Protein AF-B7P8W3-F1 (afdb_monomer_lite)

Foldseek 3Di:
DDPQAQLLQLDLVSFVQQACPVPPVLLVLQADPVNPAGLDPDPQDDSQKRADPVCVVCVPNRHGHEEEEAGCVPPVVPVRCLCVVSVGRYMYHHRHPCRVVVLVVCVVVVGRHHYDDDPPADNNPPPPDHHRDDDDLVVVCVPCVVPDPVPSPDDDDDDDPCCCVPPVQVVQLVVQDDDDSVLVVVLRVLCVVCVVPPDDNVVSVVVSCVVVVVSVCRSHVDDDDPDDDDDDADPPPCDDSVDHDDGDDDD

Radius of gyration: 21.46 Å; chains: 1; bounding box: 49×45×66 Å

Organism: Ixodes scapularis (NCBI:txid6945)

pLDDT: mean 75.06, std 17.32, range [30.62, 96.81]

Structure (mmCIF, N/CA/C/O backbone):
data_AF-B7P8W3-F1
#
_entry.id   AF-B7P8W3-F1
#
loop_
_atom_site.group_PDB
_atom_site.id
_atom_site.type_symbol
_atom_site.label_atom_id
_atom_site.label_alt_id
_atom_site.label_comp_id
_atom_site.label_asym_id
_atom_site.label_entity_id
_atom_site.label_seq_id
_atom_site.pdbx_PDB_ins_code
_atom_site.Cartn_x
_atom_site.Cartn_y
_atom_site.Cartn_z
_atom_site.occupancy
_atom_site.B_iso_or_equiv
_atom_site.auth_seq_id
_atom_site.auth_comp_id
_atom_site.auth_asym_id
_atom_site.auth_atom_id
_atom_site.pdbx_PDB_model_num
ATOM 1 N N . MET A 1 1 ? -12.528 4.031 -21.417 1.00 49.16 1 MET A N 1
ATOM 2 C CA . MET A 1 1 ? -11.571 2.974 -21.021 1.00 49.16 1 MET A CA 1
ATOM 3 C C . MET A 1 1 ? -11.844 2.673 -19.560 1.00 49.16 1 MET A C 1
ATOM 5 O O . MET A 1 1 ? -11.870 3.615 -18.786 1.00 49.16 1 MET A O 1
ATOM 9 N N . VAL A 1 2 ? -12.141 1.423 -19.214 1.00 57.66 2 VAL A N 1
ATOM 10 C CA . VAL A 1 2 ? -12.484 1.001 -17.843 1.00 57.66 2 VAL A CA 1
ATOM 11 C C . VAL A 1 2 ? -11.162 0.668 -17.146 1.00 57.66 2 VAL A C 1
ATOM 13 O O . VAL A 1 2 ? -10.490 -0.258 -17.584 1.00 57.66 2 VAL A O 1
ATOM 16 N N . LEU A 1 3 ? -10.704 1.468 -16.182 1.00 67.44 3 LEU A N 1
ATOM 17 C CA . LEU A 1 3 ? -9.418 1.266 -15.475 1.00 67.44 3 LEU A CA 1
ATOM 18 C C . LEU A 1 3 ? -9.602 0.734 -14.047 1.00 67.44 3 LEU A C 1
ATOM 20 O O . LEU A 1 3 ? -8.651 0.262 -13.436 1.00 67.44 3 LEU A O 1
ATOM 24 N N . ASP A 1 4 ? -10.832 0.757 -13.557 1.00 64.25 4 ASP A N 1
ATOM 25 C CA . ASP A 1 4 ? -11.316 0.343 -12.241 1.00 64.25 4 ASP A CA 1
ATOM 26 C C . ASP A 1 4 ? -11.575 -1.170 -12.135 1.00 64.25 4 ASP A C 1
ATOM 28 O O . ASP A 1 4 ? -12.201 -1.632 -11.188 1.00 64.25 4 ASP A O 1
ATOM 32 N N . HIS A 1 5 ? -11.079 -1.980 -13.077 1.00 77.75 5 HIS A N 1
ATOM 33 C CA . HIS A 1 5 ? -11.232 -3.435 -13.041 1.00 77.75 5 HIS A CA 1
ATOM 34 C C . HIS A 1 5 ? -9.943 -4.146 -13.449 1.00 77.75 5 HIS A C 1
ATOM 36 O O . HIS A 1 5 ? -9.324 -3.835 -14.470 1.00 77.75 5 HIS A O 1
ATOM 42 N N . TRP A 1 6 ? -9.589 -5.197 -12.703 1.00 81.12 6 TRP A N 1
ATOM 43 C CA . TRP A 1 6 ? -8.369 -5.982 -12.910 1.00 81.12 6 TRP A CA 1
ATOM 44 C C . TRP A 1 6 ? -8.160 -6.480 -14.358 1.00 81.12 6 TRP A C 1
ATOM 46 O O . TRP A 1 6 ? -7.025 -6.597 -14.825 1.00 81.12 6 TRP A O 1
ATOM 56 N N . ARG A 1 7 ? -9.242 -6.759 -15.108 1.00 85.94 7 ARG A N 1
ATOM 57 C CA . ARG A 1 7 ? -9.189 -7.296 -16.482 1.00 85.94 7 ARG A CA 1
ATOM 58 C C . ARG A 1 7 ? -8.464 -6.358 -17.440 1.00 85.94 7 ARG A C 1
ATOM 60 O O . ARG A 1 7 ? -7.841 -6.828 -18.393 1.00 85.94 7 ARG A O 1
ATOM 67 N N . SER A 1 8 ? -8.490 -5.059 -17.171 1.00 83.00 8 SER A N 1
ATOM 68 C CA . SER A 1 8 ? -7.815 -4.050 -17.983 1.00 83.00 8 SER A CA 1
ATOM 69 C C . SER A 1 8 ? -6.300 -4.233 -17.986 1.00 83.00 8 SER A C 1
ATOM 71 O O . SER A 1 8 ? -5.660 -4.006 -19.011 1.00 83.00 8 SER A O 1
ATOM 73 N N . PHE A 1 9 ? -5.731 -4.805 -16.921 1.00 88.00 9 PHE A N 1
ATOM 74 C CA . PHE A 1 9 ? -4.305 -5.134 -16.828 1.00 88.00 9 PHE A CA 1
ATOM 75 C C . PHE A 1 9 ? -3.892 -6.383 -17.611 1.00 88.00 9 PHE A C 1
ATOM 77 O O . PHE A 1 9 ? -2.728 -6.777 -17.583 1.00 88.00 9 PHE A O 1
ATOM 84 N N . ARG A 1 10 ? -4.805 -6.999 -18.371 1.00 90.19 10 ARG A N 1
ATOM 85 C CA . ARG A 1 10 ? -4.450 -7.971 -19.419 1.00 90.19 10 ARG A CA 1
ATOM 86 C C . ARG A 1 10 ? -4.142 -7.301 -20.761 1.00 90.19 10 ARG A C 1
ATOM 88 O O . ARG A 1 10 ? -3.520 -7.929 -21.624 1.00 90.19 10 ARG A O 1
ATOM 95 N N . SER A 1 11 ? -4.563 -6.048 -20.948 1.00 89.12 11 SER A N 1
ATOM 96 C CA . SER A 1 11 ? -4.424 -5.317 -22.207 1.00 89.12 11 SER A CA 1
ATOM 97 C C . SER A 1 11 ? -3.100 -4.544 -22.272 1.00 89.12 11 SER A C 1
ATOM 99 O O . SER A 1 11 ? -2.869 -3.687 -21.418 1.00 89.12 11 SER A O 1
ATOM 101 N N . PRO A 1 12 ? -2.258 -4.758 -23.304 1.00 88.31 12 PRO A N 1
ATOM 102 C CA . PRO A 1 12 ? -1.006 -4.015 -23.473 1.00 88.31 12 PRO A CA 1
ATOM 103 C C . PRO A 1 12 ? -1.227 -2.501 -23.632 1.00 88.31 12 PRO A C 1
ATOM 105 O O . PRO A 1 12 ? -0.388 -1.707 -23.217 1.00 88.31 12 PRO A O 1
ATOM 108 N N . ASN A 1 13 ? -2.373 -2.096 -24.193 1.00 87.25 13 ASN A N 1
ATOM 109 C CA . ASN A 1 13 ? -2.717 -0.686 -24.401 1.00 87.25 13 ASN A CA 1
ATOM 110 C C . ASN A 1 13 ? -2.992 0.051 -23.085 1.00 87.25 13 ASN A C 1
ATOM 112 O O . ASN A 1 13 ? -2.824 1.261 -23.018 1.00 87.25 13 ASN A O 1
ATOM 116 N N . VAL A 1 14 ? -3.426 -0.672 -22.050 1.00 84.62 14 VAL A N 1
ATOM 117 C CA . VAL A 1 14 ? -3.628 -0.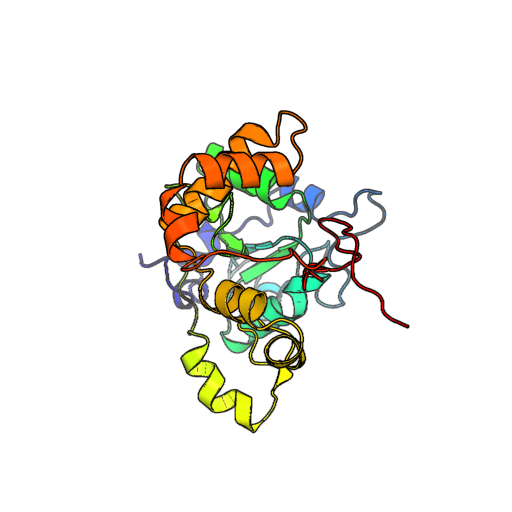114 -20.708 1.00 84.62 14 VAL A CA 1
ATOM 118 C C . VAL A 1 14 ? -2.311 -0.131 -19.946 1.00 84.62 14 VAL A C 1
ATOM 120 O O . VAL A 1 14 ? -1.905 0.865 -19.355 1.00 84.62 14 VAL A O 1
ATOM 123 N N . THR A 1 15 ? -1.607 -1.260 -19.985 1.00 87.75 15 THR A N 1
ATOM 124 C CA . THR A 1 15 ? -0.421 -1.482 -19.155 1.00 87.75 15 THR A CA 1
ATOM 125 C C . THR A 1 15 ? 0.772 -0.628 -19.573 1.00 87.75 15 THR A C 1
ATOM 127 O O . THR A 1 15 ? 1.601 -0.304 -18.728 1.00 87.75 15 THR A O 1
ATOM 130 N N . VAL A 1 16 ? 0.841 -0.195 -20.839 1.00 88.06 16 VAL A N 1
ATOM 131 C CA . VAL A 1 16 ? 1.858 0.762 -21.306 1.00 88.06 16 VAL A CA 1
ATOM 132 C C . VAL A 1 16 ? 1.773 2.115 -20.603 1.00 88.06 16 VAL A C 1
ATOM 134 O O . VAL A 1 16 ? 2.809 2.701 -20.306 1.00 88.06 16 VAL A O 1
ATOM 137 N N . LEU A 1 17 ? 0.559 2.582 -20.298 1.00 83.88 17 LEU A N 1
ATOM 138 C CA . LEU A 1 17 ? 0.320 3.893 -19.683 1.00 83.88 17 LEU A CA 1
ATOM 139 C C . LEU A 1 17 ? 0.800 3.941 -18.228 1.00 83.88 17 LEU A C 1
ATOM 141 O O . LEU A 1 17 ? 1.065 5.009 -17.692 1.00 83.88 17 LEU A O 1
ATOM 145 N N . MET A 1 18 ? 0.918 2.769 -17.606 1.00 86.44 18 MET A N 1
ATOM 146 C CA . MET A 1 18 ? 1.211 2.583 -16.185 1.00 86.44 18 MET A CA 1
ATOM 147 C C . MET A 1 18 ? 2.584 1.923 -15.974 1.00 86.44 18 MET A C 1
ATOM 149 O O . MET A 1 18 ? 2.871 1.386 -14.905 1.00 86.44 18 MET A O 1
ATOM 153 N N . ASN A 1 19 ? 3.429 1.892 -17.007 1.00 90.31 19 ASN A N 1
ATOM 154 C CA . ASN A 1 19 ? 4.775 1.338 -16.924 1.00 90.31 19 ASN A CA 1
ATOM 155 C C . ASN A 1 19 ? 5.729 2.360 -16.292 1.00 90.31 19 A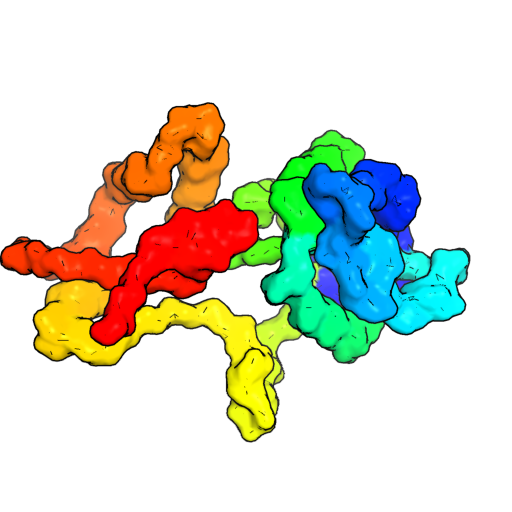SN A C 1
ATOM 157 O O . ASN A 1 19 ? 5.925 3.450 -16.827 1.00 90.31 19 ASN A O 1
ATOM 161 N N . ARG A 1 20 ? 6.367 1.984 -15.180 1.00 89.62 20 ARG A N 1
ATOM 162 C CA . ARG A 1 20 ? 7.298 2.843 -14.429 1.00 89.62 20 ARG A CA 1
ATOM 163 C C . ARG A 1 20 ? 8.733 2.329 -14.417 1.00 89.62 20 ARG A C 1
ATOM 165 O O . ARG A 1 20 ? 9.576 2.897 -13.738 1.00 89.62 20 ARG A O 1
ATOM 172 N N . LEU A 1 21 ? 9.066 1.297 -15.194 1.00 90.94 21 LEU A N 1
ATOM 173 C CA . LEU A 1 21 ? 10.417 0.714 -15.183 1.00 90.94 21 LEU A CA 1
ATOM 174 C C . LEU A 1 21 ? 11.524 1.671 -15.667 1.00 90.94 21 LEU A C 1
ATOM 176 O O . LEU A 1 21 ? 12.701 1.384 -15.462 1.00 90.94 21 LEU A O 1
ATOM 180 N N . HIS A 1 22 ? 11.177 2.789 -16.308 1.00 89.81 22 HIS A N 1
ATOM 181 C CA . HIS A 1 22 ? 12.130 3.828 -16.714 1.00 89.81 22 HIS A CA 1
ATOM 182 C C . HIS A 1 22 ? 12.401 4.877 -15.623 1.00 89.81 22 HIS A C 1
ATOM 184 O O . HIS A 1 22 ? 13.308 5.694 -15.778 1.00 89.81 22 HIS A O 1
ATOM 190 N N . ASP A 1 23 ? 11.630 4.867 -14.535 1.00 92.06 23 ASP A N 1
ATOM 191 C CA . ASP A 1 23 ? 11.740 5.837 -13.452 1.00 92.06 23 ASP A CA 1
ATOM 192 C C . ASP A 1 23 ? 12.968 5.544 -12.577 1.00 92.06 23 ASP A C 1
ATOM 194 O O . ASP A 1 23 ? 13.061 4.504 -11.926 1.00 92.06 23 ASP A O 1
ATOM 198 N N . LYS A 1 24 ? 13.926 6.475 -12.549 1.00 93.94 24 LYS A N 1
ATOM 199 C CA . LYS A 1 24 ? 15.147 6.340 -11.741 1.00 93.94 24 LYS A CA 1
ATOM 200 C C . LYS A 1 24 ? 14.854 6.338 -10.242 1.00 93.94 24 LYS A C 1
ATOM 202 O O . LYS A 1 24 ? 15.519 5.604 -9.514 1.00 93.94 24 LYS A O 1
ATOM 207 N N . LEU A 1 25 ? 13.870 7.124 -9.800 1.00 93.56 25 LEU A N 1
ATOM 208 C CA . LEU A 1 25 ? 13.500 7.218 -8.390 1.00 93.56 25 LEU A CA 1
ATOM 209 C C . LEU A 1 25 ? 12.936 5.885 -7.900 1.00 93.56 25 LEU A C 1
ATOM 211 O O . LEU A 1 25 ? 13.267 5.439 -6.808 1.00 93.56 25 LEU A O 1
ATOM 215 N N . LEU A 1 26 ? 12.167 5.198 -8.750 1.00 95.12 26 LEU A N 1
ATOM 216 C CA . LEU A 1 26 ? 11.670 3.859 -8.450 1.00 95.12 26 LEU A CA 1
ATOM 217 C C . LEU A 1 26 ? 12.817 2.889 -8.140 1.00 95.12 26 LEU A C 1
ATOM 219 O O . LEU A 1 26 ? 12.795 2.225 -7.110 1.00 95.12 26 LEU A O 1
ATOM 223 N N . HIS A 1 27 ? 13.833 2.829 -9.006 1.00 95.12 27 HIS A N 1
ATOM 224 C CA . HIS A 1 27 ? 14.988 1.936 -8.819 1.00 95.12 27 HIS A CA 1
ATOM 225 C C . HIS A 1 27 ? 15.841 2.299 -7.606 1.00 95.12 27 HIS A C 1
ATOM 227 O O . HIS A 1 27 ? 16.483 1.434 -7.016 1.00 95.12 27 HIS A O 1
ATOM 233 N N . GLU A 1 28 ? 15.878 3.572 -7.219 1.00 94.94 28 GLU A N 1
ATOM 234 C CA . GLU A 1 28 ? 16.464 3.970 -5.941 1.00 94.94 28 GLU A CA 1
ATOM 235 C C . GLU A 1 28 ? 15.610 3.473 -4.767 1.00 94.94 28 GLU A C 1
ATOM 237 O O . GLU A 1 28 ? 16.137 3.049 -3.731 1.00 94.94 28 GLU A O 1
ATOM 242 N N . TYR A 1 29 ? 14.288 3.499 -4.934 1.00 95.62 29 TYR A N 1
ATOM 243 C CA . TYR A 1 29 ? 13.344 3.210 -3.868 1.00 95.62 29 TYR A CA 1
ATOM 244 C C . TYR A 1 29 ? 13.182 1.713 -3.595 1.00 95.62 29 TYR A C 1
ATOM 246 O O . TYR A 1 29 ? 12.865 1.338 -2.466 1.00 95.62 29 TYR A O 1
ATOM 254 N N . THR A 1 30 ? 13.526 0.858 -4.560 1.00 96.25 30 THR A N 1
ATOM 255 C CA . THR A 1 30 ? 13.568 -0.599 -4.378 1.00 96.25 30 THR A CA 1
ATOM 256 C C . THR A 1 30 ? 14.795 -1.107 -3.618 1.00 96.25 30 THR A C 1
ATOM 258 O O . THR A 1 30 ? 14.862 -2.294 -3.288 1.00 96.25 30 THR A O 1
ATOM 261 N N . ARG A 1 31 ? 15.783 -0.252 -3.323 1.00 95.50 31 ARG A N 1
ATOM 262 C CA . ARG A 1 31 ? 16.994 -0.644 -2.579 1.00 95.50 31 ARG A CA 1
ATOM 263 C C . ARG A 1 31 ? 16.761 -0.652 -1.073 1.00 95.50 31 ARG A C 1
ATOM 265 O O . ARG A 1 31 ? 15.972 0.140 -0.557 1.00 95.50 31 ARG A O 1
ATOM 272 N N . THR A 1 32 ? 17.500 -1.504 -0.367 1.00 92.19 32 THR A N 1
ATOM 273 C CA . THR A 1 32 ? 17.547 -1.486 1.102 1.00 92.19 32 THR A CA 1
ATOM 274 C C . THR A 1 32 ? 18.100 -0.145 1.619 1.00 92.19 32 THR A C 1
ATOM 276 O O . THR A 1 32 ? 18.836 0.532 0.893 1.00 92.19 32 THR A O 1
ATOM 279 N N . PRO A 1 33 ? 17.775 0.280 2.859 1.00 87.31 33 PRO A N 1
ATOM 280 C CA . PRO A 1 33 ? 18.243 1.562 3.405 1.00 87.31 33 PRO A CA 1
ATOM 281 C C . PRO A 1 33 ? 19.771 1.721 3.430 1.00 87.31 33 PRO A C 1
ATOM 283 O O . PRO A 1 33 ? 20.284 2.815 3.206 1.00 87.31 33 PRO A O 1
ATOM 286 N N . ASP A 1 34 ? 20.493 0.625 3.658 1.00 89.19 34 ASP A N 1
ATOM 287 C CA . ASP A 1 34 ? 21.958 0.536 3.638 1.00 89.19 34 ASP A CA 1
ATOM 288 C C . ASP A 1 34 ? 22.546 0.408 2.217 1.00 89.19 34 ASP A C 1
ATOM 290 O O . ASP A 1 34 ? 23.762 0.396 2.042 1.00 89.19 34 ASP A O 1
ATOM 294 N N . LYS A 1 35 ? 21.686 0.336 1.191 1.00 87.50 35 LYS A N 1
ATOM 295 C CA . LYS A 1 35 ? 22.014 0.220 -0.240 1.00 87.50 35 LYS A CA 1
ATOM 296 C C . LYS A 1 35 ? 22.802 -1.040 -0.625 1.00 87.50 35 LYS A C 1
ATOM 298 O O . LYS A 1 35 ? 23.284 -1.117 -1.759 1.00 87.50 35 LYS A O 1
ATOM 303 N N . THR A 1 36 ? 22.903 -2.028 0.264 1.00 90.62 36 THR A N 1
ATOM 304 C CA . THR A 1 36 ? 23.642 -3.281 0.029 1.00 90.62 36 THR A CA 1
ATOM 305 C C . THR A 1 36 ? 22.861 -4.281 -0.822 1.00 90.62 36 THR A C 1
ATOM 307 O O . THR A 1 36 ? 23.460 -5.141 -1.467 1.00 90.62 36 THR A O 1
ATOM 310 N N . GLY A 1 37 ? 21.536 -4.139 -0.893 1.00 93.69 37 GLY A N 1
ATOM 311 C CA . GLY A 1 37 ? 20.671 -5.022 -1.661 1.00 93.69 37 GLY A CA 1
ATOM 312 C C . GLY A 1 37 ? 19.371 -4.360 -2.102 1.00 93.69 37 GLY A C 1
ATOM 313 O O . GLY A 1 37 ? 19.264 -3.136 -2.234 1.00 93.69 37 GLY A O 1
ATOM 314 N N . PHE A 1 38 ? 18.374 -5.204 -2.347 1.00 95.81 38 PHE A N 1
ATOM 315 C CA . PHE A 1 38 ? 17.028 -4.807 -2.736 1.00 95.81 38 PHE A CA 1
ATOM 316 C C . PHE A 1 38 ? 16.016 -5.294 -1.709 1.00 95.81 38 PHE A C 1
ATOM 318 O O . PHE A 1 38 ? 16.222 -6.336 -1.092 1.00 95.81 38 PHE A O 1
ATOM 325 N N . LEU A 1 39 ? 14.922 -4.547 -1.561 1.00 94.38 39 LEU A N 1
ATOM 326 C CA . LEU A 1 39 ? 13.825 -4.904 -0.665 1.00 94.38 39 LEU A CA 1
ATOM 327 C C . LEU A 1 39 ? 13.238 -6.264 -1.054 1.00 94.38 39 LEU A C 1
ATOM 329 O O . LEU A 1 39 ? 13.099 -7.127 -0.198 1.00 94.38 39 LEU A O 1
ATOM 333 N N . CYS A 1 40 ? 12.992 -6.501 -2.349 1.00 94.69 40 CYS A N 1
ATOM 334 C CA . CYS A 1 40 ? 12.704 -7.849 -2.836 1.00 94.69 40 CYS A CA 1
ATOM 335 C C . CYS A 1 40 ? 13.976 -8.575 -3.291 1.00 94.69 40 CYS A C 1
ATOM 337 O O . CYS A 1 40 ? 14.602 -8.187 -4.281 1.00 94.69 40 CYS A O 1
ATOM 339 N N . ASN A 1 41 ? 14.302 -9.673 -2.611 1.00 92.31 41 ASN A N 1
ATOM 340 C CA . ASN A 1 41 ? 15.436 -10.551 -2.911 1.00 92.31 41 ASN A CA 1
ATOM 341 C C . ASN A 1 41 ? 15.019 -11.974 -3.340 1.00 92.31 41 ASN A C 1
ATOM 343 O O . ASN A 1 41 ? 15.870 -12.853 -3.466 1.00 92.31 41 ASN A O 1
ATOM 347 N N . ALA A 1 42 ? 13.724 -12.211 -3.568 1.00 90.38 42 ALA A N 1
ATOM 348 C CA . ALA A 1 42 ? 13.222 -13.497 -4.038 1.00 90.38 42 ALA A CA 1
ATOM 349 C C . ALA A 1 42 ? 13.762 -13.842 -5.438 1.00 90.38 42 ALA A C 1
ATOM 351 O O . ALA A 1 42 ? 14.094 -12.959 -6.228 1.00 90.38 42 ALA A O 1
ATOM 352 N N . SER A 1 43 ? 13.786 -15.129 -5.790 1.00 87.00 43 SER A N 1
ATOM 353 C CA . SER A 1 43 ? 14.382 -15.623 -7.046 1.00 87.00 43 SER A CA 1
ATOM 354 C C . SER A 1 43 ? 13.763 -15.037 -8.323 1.00 87.00 43 SER A C 1
ATOM 356 O O . SER A 1 43 ? 14.428 -14.943 -9.353 1.00 87.00 43 SER A O 1
ATOM 358 N N . LEU A 1 44 ? 12.490 -14.635 -8.267 1.00 88.12 44 LEU A N 1
ATOM 359 C CA . LEU A 1 44 ? 11.772 -14.008 -9.381 1.00 88.12 44 LEU A CA 1
ATOM 360 C C . LEU A 1 44 ? 11.871 -12.474 -9.388 1.00 88.12 44 LEU A C 1
ATOM 362 O O . LEU A 1 44 ? 11.339 -11.836 -10.299 1.00 88.12 44 LEU A O 1
ATOM 366 N N . CYS A 1 45 ? 12.543 -11.886 -8.397 1.00 92.38 45 CYS A N 1
ATOM 367 C CA . CYS A 1 45 ? 12.828 -10.461 -8.347 1.00 92.38 45 CYS A CA 1
ATOM 368 C C . CYS A 1 45 ? 14.151 -10.142 -9.042 1.00 92.38 45 CYS A C 1
ATOM 370 O O . CYS A 1 45 ? 15.183 -10.761 -8.802 1.00 92.38 45 CYS A O 1
ATOM 372 N N . VAL A 1 46 ? 14.121 -9.121 -9.893 1.00 90.62 46 VAL A N 1
ATOM 373 C CA . VAL A 1 46 ? 15.291 -8.558 -10.559 1.00 90.62 46 VAL A CA 1
ATOM 374 C C . VAL A 1 46 ? 15.391 -7.104 -10.128 1.00 90.62 46 VAL A C 1
ATOM 376 O O . VAL A 1 46 ? 14.487 -6.315 -10.386 1.00 90.62 46 VAL A O 1
ATOM 379 N N . ASN A 1 47 ? 16.479 -6.746 -9.446 1.00 89.75 47 ASN A N 1
ATOM 380 C CA . ASN A 1 47 ? 16.703 -5.394 -8.922 1.00 89.75 47 ASN A CA 1
ATOM 381 C C . ASN A 1 47 ? 15.547 -4.865 -8.044 1.00 89.75 47 ASN A C 1
ATOM 383 O O . ASN A 1 47 ? 15.134 -3.710 -8.151 1.00 89.75 47 ASN A O 1
ATOM 387 N N . GLY A 1 48 ? 14.997 -5.733 -7.188 1.00 88.69 48 GLY A N 1
ATOM 388 C CA . GLY A 1 48 ? 13.890 -5.390 -6.290 1.00 88.69 48 GLY A CA 1
ATOM 389 C C . GLY A 1 48 ? 12.510 -5.355 -6.944 1.00 88.69 48 GLY A C 1
ATOM 390 O O . GLY A 1 48 ? 11.544 -4.972 -6.287 1.00 88.69 48 GLY A O 1
ATOM 391 N N . ILE A 1 49 ? 12.406 -5.766 -8.212 1.00 95.56 49 ILE A N 1
ATOM 392 C CA . ILE A 1 49 ? 11.157 -5.782 -8.975 1.00 95.56 49 ILE A CA 1
ATOM 393 C C . ILE A 1 49 ? 10.818 -7.221 -9.358 1.00 95.56 49 ILE A C 1
ATOM 395 O O . ILE A 1 49 ? 11.596 -7.884 -10.044 1.00 95.56 49 ILE A O 1
ATOM 399 N N . TYR A 1 50 ? 9.650 -7.708 -8.948 1.00 95.75 50 TYR A N 1
ATOM 400 C CA . TYR A 1 50 ? 9.108 -8.964 -9.456 1.00 95.75 50 TYR A CA 1
ATOM 401 C C . TYR A 1 50 ? 8.619 -8.773 -10.891 1.00 95.75 50 TYR A C 1
ATOM 403 O O . TYR A 1 50 ? 7.809 -7.886 -11.178 1.00 95.75 50 TYR A O 1
ATOM 411 N N . GLU A 1 51 ? 9.089 -9.642 -11.783 1.00 92.62 51 GLU A N 1
ATOM 412 C CA . GLU A 1 51 ? 8.684 -9.655 -13.184 1.00 92.62 51 GLU A CA 1
ATOM 413 C C . GLU A 1 51 ? 8.054 -11.014 -13.542 1.00 92.62 51 GLU A C 1
ATOM 415 O O . GLU A 1 51 ? 8.772 -12.014 -13.715 1.00 92.62 51 GLU A O 1
ATOM 420 N N . PRO A 1 52 ? 6.722 -11.093 -13.726 1.00 91.44 52 PRO A N 1
ATOM 421 C CA . PRO A 1 52 ? 6.084 -12.356 -14.072 1.00 91.44 52 PRO A CA 1
ATOM 422 C C . PRO A 1 52 ? 6.547 -12.837 -15.460 1.00 91.44 52 PRO A C 1
ATOM 424 O O . PRO A 1 52 ? 6.965 -12.034 -16.308 1.00 91.44 52 PRO A O 1
ATOM 427 N N . PRO A 1 53 ? 6.456 -14.149 -15.761 1.00 89.19 53 PRO A N 1
ATOM 428 C CA . PRO A 1 53 ? 6.889 -14.706 -17.047 1.00 89.19 53 PRO A CA 1
ATOM 429 C C . PRO A 1 53 ? 6.326 -13.979 -18.282 1.00 89.19 53 PRO A C 1
ATOM 431 O O . PRO A 1 53 ? 7.034 -13.825 -19.281 1.00 89.19 53 PRO A O 1
ATOM 434 N N . ILE A 1 54 ? 5.077 -13.497 -18.209 1.00 88.44 54 ILE A N 1
ATOM 435 C CA . ILE A 1 54 ? 4.408 -12.755 -19.292 1.00 88.44 54 ILE A CA 1
ATOM 436 C C . ILE A 1 54 ? 5.094 -11.417 -19.616 1.00 88.44 54 ILE A C 1
ATOM 438 O O . ILE A 1 54 ? 5.104 -11.003 -20.775 1.00 88.44 54 ILE A O 1
ATOM 442 N N . CYS A 1 55 ? 5.716 -10.780 -18.621 1.00 88.62 55 CYS A N 1
ATOM 443 C CA . CYS A 1 55 ? 6.439 -9.518 -18.767 1.00 88.62 55 CYS A CA 1
ATOM 444 C C . CYS A 1 55 ? 7.899 -9.741 -19.186 1.00 88.62 55 CYS A C 1
ATOM 446 O O . CYS A 1 55 ? 8.423 -9.011 -20.029 1.00 88.62 55 CYS A O 1
ATOM 448 N N . ARG A 1 56 ? 8.542 -10.805 -18.682 1.00 83.81 56 ARG A N 1
ATOM 449 C CA . ARG A 1 56 ? 9.939 -11.145 -19.014 1.00 83.81 56 ARG A CA 1
ATOM 450 C C . ARG A 1 56 ? 10.140 -11.498 -20.486 1.00 83.81 56 ARG A C 1
ATOM 452 O O . ARG A 1 56 ? 11.074 -11.005 -21.115 1.00 83.81 56 ARG A O 1
ATOM 459 N N . LYS A 1 57 ? 9.257 -12.326 -21.056 1.00 68.81 57 LYS A N 1
ATOM 460 C CA . LYS A 1 57 ? 9.425 -12.874 -22.416 1.00 68.81 57 LYS A CA 1
ATOM 461 C C . LYS A 1 57 ? 9.324 -11.822 -23.531 1.00 68.81 57 LYS A C 1
ATOM 463 O O . LYS A 1 57 ? 9.804 -12.062 -24.635 1.00 68.81 57 LYS A O 1
ATOM 468 N N . HIS A 1 58 ? 8.723 -10.656 -23.266 1.00 65.38 58 HIS A N 1
ATOM 469 C CA . HIS A 1 58 ? 8.364 -9.692 -24.313 1.00 65.38 58 HIS A CA 1
ATOM 470 C C . HIS A 1 58 ? 8.548 -8.217 -23.916 1.00 65.38 58 HIS A C 1
ATOM 472 O O . HIS A 1 58 ? 7.808 -7.367 -24.413 1.00 65.38 58 HIS A O 1
ATOM 478 N N . LYS A 1 59 ? 9.570 -7.892 -23.104 1.00 62.50 59 LYS A N 1
ATOM 479 C CA . LYS A 1 59 ? 9.833 -6.537 -22.558 1.00 62.50 59 LYS A CA 1
ATOM 480 C C . LYS A 1 59 ? 9.697 -5.371 -23.555 1.00 62.50 59 LYS A C 1
ATOM 482 O O . LYS A 1 59 ? 9.307 -4.282 -23.158 1.00 62.50 59 LYS A O 1
ATOM 487 N N . ARG A 1 60 ? 10.014 -5.577 -24.842 1.00 61.97 60 ARG A N 1
ATOM 488 C CA . ARG A 1 60 ? 9.956 -4.539 -25.895 1.00 61.97 60 ARG A CA 1
ATOM 489 C C . ARG A 1 60 ? 8.679 -4.524 -26.745 1.00 61.97 60 ARG A C 1
ATOM 491 O O . ARG A 1 60 ? 8.444 -3.540 -27.431 1.00 61.97 60 ARG A O 1
ATOM 498 N N . LYS A 1 61 ? 7.886 -5.601 -26.751 1.00 61.16 61 LYS A N 1
ATOM 499 C CA . LYS A 1 61 ? 6.689 -5.741 -27.612 1.00 61.16 61 LYS A CA 1
ATOM 500 C C . LYS A 1 61 ? 5.381 -5.790 -26.825 1.00 61.16 61 LYS A C 1
ATOM 502 O O . LYS A 1 61 ? 4.324 -5.573 -27.401 1.00 61.16 61 LYS A O 1
ATOM 507 N N . MET A 1 62 ? 5.442 -6.095 -25.529 1.00 70.69 62 MET A N 1
ATOM 508 C CA . MET A 1 62 ? 4.275 -6.191 -24.662 1.00 70.69 62 MET A CA 1
ATOM 509 C C . MET A 1 62 ? 4.580 -5.529 -23.315 1.00 70.69 62 MET A C 1
ATOM 511 O O . MET A 1 62 ? 5.120 -6.188 -22.425 1.00 70.69 62 MET A O 1
ATOM 515 N N . PRO A 1 63 ? 4.280 -4.229 -23.175 1.00 80.88 63 PRO A N 1
ATOM 516 C CA . PRO A 1 63 ? 4.567 -3.491 -21.956 1.00 80.88 63 PRO A CA 1
ATOM 517 C C . PRO A 1 63 ? 3.711 -4.010 -20.801 1.00 80.88 63 PRO A C 1
ATOM 519 O O . PRO A 1 63 ? 2.552 -4.393 -20.981 1.00 80.88 63 PRO A O 1
ATOM 522 N N . CYS A 1 64 ? 4.292 -4.011 -19.610 1.00 91.50 64 CYS A N 1
ATOM 523 C CA . CYS A 1 64 ? 3.603 -4.326 -18.369 1.00 91.50 64 CYS A CA 1
ATOM 524 C C . CYS A 1 64 ? 3.515 -3.078 -17.505 1.00 91.50 64 CYS A C 1
ATOM 526 O O . CYS A 1 64 ? 4.424 -2.247 -17.523 1.00 91.50 64 CYS A O 1
ATOM 528 N N . ALA A 1 65 ? 2.428 -2.976 -16.751 1.00 92.56 65 ALA A N 1
ATOM 529 C CA . ALA A 1 65 ? 2.280 -1.941 -15.751 1.00 92.56 65 ALA A CA 1
ATOM 530 C C . ALA A 1 65 ? 3.249 -2.217 -14.598 1.00 92.56 65 ALA A C 1
ATOM 532 O O . ALA A 1 65 ? 3.704 -3.350 -14.418 1.00 92.56 65 ALA A O 1
ATOM 533 N N . THR A 1 66 ? 3.545 -1.197 -13.807 1.00 94.19 66 THR A N 1
ATOM 534 C CA . THR A 1 66 ? 4.337 -1.343 -12.589 1.00 94.19 66 THR A CA 1
ATOM 535 C C . THR A 1 66 ? 3.456 -1.013 -11.393 1.00 94.19 66 THR A C 1
ATOM 537 O O . THR A 1 66 ? 3.108 0.145 -11.183 1.00 94.19 66 THR A O 1
ATOM 540 N N . LEU A 1 67 ? 3.094 -2.041 -10.628 1.00 95.31 67 LEU A N 1
ATOM 541 C CA . LEU A 1 67 ? 2.431 -1.908 -9.339 1.00 95.31 67 LEU A CA 1
ATOM 542 C C . LEU A 1 67 ? 3.472 -1.543 -8.284 1.00 95.31 67 LEU A C 1
ATOM 544 O O . LEU A 1 67 ? 4.457 -2.263 -8.107 1.00 95.31 67 LEU A O 1
ATOM 548 N N . ILE A 1 68 ? 3.244 -0.439 -7.586 1.00 95.19 68 ILE A N 1
ATOM 549 C CA . ILE A 1 68 ? 4.087 -0.014 -6.472 1.00 95.19 68 ILE A CA 1
ATOM 550 C C . ILE A 1 68 ? 3.515 -0.594 -5.185 1.00 95.19 68 ILE A C 1
ATOM 552 O O . ILE A 1 68 ? 2.346 -0.384 -4.874 1.00 95.19 68 ILE A O 1
ATOM 556 N N . ALA A 1 69 ? 4.325 -1.339 -4.451 1.00 92.38 69 ALA A N 1
ATOM 557 C CA . ALA A 1 69 ? 3.932 -1.945 -3.191 1.00 92.38 69 ALA A CA 1
ATOM 558 C C . ALA A 1 69 ? 4.867 -1.494 -2.073 1.00 92.38 69 ALA A C 1
ATOM 560 O O . ALA A 1 69 ? 5.953 -0.959 -2.303 1.00 92.38 69 ALA A O 1
ATOM 561 N N . ASP A 1 70 ? 4.416 -1.713 -0.853 1.00 90.12 70 ASP A N 1
ATOM 562 C CA . ASP A 1 70 ? 5.140 -1.425 0.365 1.00 90.12 70 ASP A CA 1
ATOM 563 C C . ASP A 1 70 ? 6.286 -2.435 0.581 1.00 90.12 70 ASP A C 1
ATOM 565 O O . ASP A 1 70 ? 7.324 -2.357 -0.080 1.00 90.12 70 ASP A O 1
ATOM 569 N N . TYR A 1 71 ? 6.124 -3.398 1.479 1.00 89.81 71 TYR A N 1
ATOM 570 C CA . TYR A 1 71 ? 7.137 -4.360 1.879 1.00 89.81 71 TYR A CA 1
ATOM 571 C C . TYR A 1 71 ? 6.794 -5.759 1.347 1.00 89.81 71 TYR A C 1
ATOM 573 O O . TYR A 1 71 ? 5.638 -6.186 1.425 1.00 89.81 71 TYR A O 1
ATOM 581 N N . PRO A 1 72 ? 7.769 -6.498 0.790 1.00 89.56 72 PRO A N 1
ATOM 582 C CA . PRO A 1 72 ? 7.516 -7.823 0.229 1.00 89.56 72 PRO A CA 1
ATOM 583 C C . PRO A 1 72 ? 7.145 -8.861 1.288 1.00 89.56 72 PRO A C 1
ATOM 585 O O . PRO A 1 72 ? 6.428 -9.807 0.975 1.00 89.56 72 PRO A O 1
ATOM 588 N N . GLU A 1 73 ? 7.567 -8.684 2.537 1.00 84.88 73 GLU A N 1
ATOM 589 C CA . GLU A 1 73 ? 7.316 -9.620 3.633 1.00 84.88 73 GLU A CA 1
ATOM 590 C C . GLU A 1 73 ? 5.818 -9.872 3.867 1.00 84.88 73 GLU A C 1
ATOM 592 O O . GLU A 1 73 ? 5.430 -10.988 4.205 1.00 84.88 73 GLU A O 1
ATOM 597 N N . SER A 1 74 ? 4.968 -8.863 3.652 1.00 73.06 74 SER A N 1
ATOM 598 C CA . SER A 1 74 ? 3.513 -8.969 3.816 1.00 73.06 74 SER A CA 1
ATOM 599 C C . SER A 1 74 ? 2.778 -9.276 2.509 1.00 73.06 74 SER A C 1
ATOM 601 O O . SER A 1 74 ? 1.758 -9.967 2.523 1.00 73.06 74 SER A O 1
ATOM 603 N N . THR A 1 75 ? 3.275 -8.786 1.370 1.00 83.12 75 THR A N 1
ATOM 604 C CA . THR A 1 75 ? 2.493 -8.746 0.122 1.00 83.12 75 THR A CA 1
ATOM 605 C C . THR A 1 75 ? 3.024 -9.640 -1.000 1.00 83.12 75 THR A C 1
ATOM 607 O O . THR A 1 75 ? 2.283 -9.902 -1.948 1.00 83.12 75 THR A O 1
ATOM 610 N N . TYR A 1 76 ? 4.252 -10.171 -0.910 1.00 88.25 76 TYR A N 1
ATOM 611 C CA . TYR A 1 76 ? 4.895 -10.909 -2.009 1.00 88.25 76 TYR A CA 1
ATOM 612 C C . TYR A 1 76 ? 4.070 -12.095 -2.512 1.00 88.25 76 TYR A C 1
ATOM 614 O O . TYR A 1 76 ? 3.698 -12.132 -3.685 1.00 88.25 76 TYR A O 1
ATOM 622 N N . ASN A 1 77 ? 3.741 -13.048 -1.636 1.00 85.94 77 ASN A N 1
ATOM 623 C CA . ASN A 1 77 ? 3.034 -14.268 -2.042 1.00 85.94 77 ASN A CA 1
ATOM 624 C C . ASN A 1 77 ? 1.637 -13.964 -2.593 1.00 85.94 77 ASN A C 1
ATOM 626 O O . ASN A 1 77 ? 1.224 -14.558 -3.584 1.00 85.94 77 ASN A O 1
ATOM 630 N N . MET A 1 78 ? 0.926 -13.018 -1.975 1.00 84.44 78 MET A N 1
ATOM 631 C CA . MET A 1 78 ? -0.417 -12.631 -2.402 1.00 84.44 78 MET A CA 1
ATOM 632 C C . MET A 1 78 ? -0.382 -11.992 -3.793 1.00 84.44 78 MET A C 1
ATOM 634 O O . MET A 1 78 ? -0.994 -12.513 -4.722 1.00 84.44 78 MET A O 1
ATOM 638 N N . LEU A 1 79 ? 0.402 -10.922 -3.962 1.00 88.75 79 LEU A N 1
ATOM 639 C CA . LEU A 1 79 ? 0.463 -10.176 -5.218 1.00 88.75 79 LEU A CA 1
ATOM 640 C C . LEU A 1 79 ? 0.964 -11.039 -6.377 1.00 88.75 79 LEU A C 1
ATOM 642 O O . LEU A 1 79 ? 0.408 -10.987 -7.472 1.00 88.75 79 LEU A O 1
ATOM 646 N N . THR A 1 80 ? 1.999 -11.851 -6.153 1.00 91.50 80 THR A N 1
ATOM 647 C CA . THR A 1 80 ? 2.548 -12.714 -7.209 1.00 91.50 80 THR A CA 1
ATOM 648 C C . THR A 1 80 ? 1.560 -13.809 -7.617 1.00 91.50 80 THR A C 1
ATOM 650 O O . THR A 1 80 ? 1.325 -13.990 -8.812 1.00 91.50 80 THR A O 1
ATOM 653 N N . THR A 1 81 ? 0.895 -14.461 -6.657 1.00 87.81 81 THR A N 1
ATOM 654 C CA . THR A 1 81 ? -0.128 -15.487 -6.933 1.00 87.81 81 THR A CA 1
ATOM 655 C C . THR A 1 81 ? -1.318 -14.908 -7.696 1.00 87.81 81 THR A C 1
ATOM 657 O O . THR A 1 81 ? -1.798 -15.507 -8.661 1.00 87.81 81 THR A O 1
ATOM 660 N N . GLU A 1 82 ? -1.792 -13.719 -7.323 1.00 85.06 82 GLU A N 1
ATOM 661 C CA . GLU A 1 82 ? -2.892 -13.057 -8.028 1.00 85.06 82 GLU A CA 1
ATOM 662 C C . GLU A 1 82 ? -2.512 -12.642 -9.449 1.00 85.06 82 GLU A C 1
ATOM 664 O O . GLU A 1 82 ? -3.275 -12.873 -10.390 1.00 85.06 82 GLU A O 1
ATOM 669 N N . ILE A 1 83 ? -1.319 -12.074 -9.632 1.00 91.62 83 ILE A N 1
ATOM 670 C CA . ILE A 1 83 ? -0.812 -11.693 -10.954 1.00 91.62 83 ILE A CA 1
ATOM 671 C C . ILE A 1 83 ? -0.717 -12.913 -11.871 1.00 91.62 83 ILE A C 1
ATOM 673 O O . ILE A 1 83 ? -1.120 -12.838 -13.036 1.00 91.62 83 ILE A O 1
ATOM 677 N N . GLU A 1 84 ? -0.216 -14.038 -11.366 1.00 90.50 84 GLU A N 1
ATOM 678 C CA . GLU A 1 84 ? -0.065 -15.258 -12.156 1.00 90.50 84 GLU A CA 1
ATOM 679 C C . GLU A 1 84 ? -1.413 -15.927 -12.453 1.00 90.50 84 GLU A C 1
ATOM 681 O O . GLU A 1 84 ? -1.717 -16.190 -13.622 1.00 90.50 84 GLU A O 1
ATOM 686 N N . SER A 1 85 ? -2.256 -16.130 -11.436 1.00 87.62 85 SER A N 1
ATOM 687 C CA . SER A 1 85 ? -3.577 -16.766 -11.582 1.00 87.62 85 SER A CA 1
ATOM 688 C C . SER A 1 85 ? -4.501 -15.973 -12.509 1.00 87.62 85 SER A C 1
ATOM 690 O O . SER A 1 85 ? -5.129 -16.530 -13.415 1.00 87.62 85 SER A O 1
ATOM 692 N N . LEU A 1 86 ? -4.522 -14.645 -12.371 1.00 86.25 86 LEU A N 1
ATOM 693 C CA . LEU A 1 86 ? -5.312 -13.762 -13.222 1.00 86.25 86 LEU A CA 1
ATOM 694 C C . LEU A 1 86 ? -4.594 -13.400 -14.528 1.00 86.25 86 LEU A C 1
ATOM 696 O O . LEU A 1 86 ? -5.188 -12.712 -15.366 1.00 86.25 86 LEU A O 1
ATOM 700 N N . ARG A 1 87 ? -3.374 -13.899 -14.769 1.00 91.44 87 ARG A N 1
ATOM 701 C CA . ARG A 1 87 ? -2.564 -13.642 -15.974 1.00 91.44 87 ARG A CA 1
ATOM 702 C C . ARG A 1 87 ? -2.420 -12.145 -16.276 1.00 91.44 87 ARG A C 1
ATOM 704 O O . ARG A 1 87 ? -2.624 -11.708 -17.413 1.00 91.44 87 ARG A O 1
ATOM 711 N N . LEU A 1 88 ? -2.128 -11.354 -15.248 1.00 91.62 88 LEU A N 1
ATOM 712 C CA . LEU A 1 88 ? -1.981 -9.903 -15.351 1.00 91.62 88 LEU A CA 1
ATOM 713 C C . LEU A 1 88 ? -0.619 -9.529 -15.942 1.00 91.62 88 LEU A C 1
ATOM 715 O O . LEU A 1 88 ? 0.394 -10.183 -15.704 1.00 91.62 88 LEU A O 1
ATOM 719 N N . ARG A 1 89 ? -0.581 -8.432 -16.699 1.00 93.00 89 ARG A N 1
ATOM 720 C CA . ARG A 1 89 ? 0.648 -7.832 -17.237 1.00 93.00 89 ARG A CA 1
ATOM 721 C C . ARG A 1 89 ? 1.167 -6.766 -16.278 1.00 93.00 89 ARG A C 1
ATOM 723 O O . ARG A 1 89 ? 1.173 -5.579 -16.601 1.00 93.00 89 ARG A O 1
ATOM 730 N N . VAL A 1 90 ? 1.557 -7.193 -15.083 1.00 93.69 90 VAL A N 1
ATOM 731 C CA . VAL A 1 90 ? 1.922 -6.299 -13.980 1.00 93.69 90 VAL A CA 1
ATOM 732 C C . VAL A 1 90 ? 3.238 -6.766 -13.366 1.00 93.69 90 VAL A C 1
ATOM 734 O O . VAL A 1 90 ? 3.353 -7.907 -12.936 1.00 93.69 90 VAL A O 1
ATOM 737 N N . ASN A 1 91 ? 4.233 -5.884 -13.341 1.00 95.56 91 ASN A N 1
ATOM 738 C CA . ASN A 1 91 ? 5.419 -6.032 -12.501 1.00 95.56 91 ASN A CA 1
ATOM 739 C C . ASN A 1 91 ? 5.108 -5.479 -11.108 1.00 95.56 91 ASN A C 1
ATOM 741 O O . ASN A 1 91 ? 4.286 -4.569 -10.998 1.00 95.56 91 ASN A O 1
ATOM 745 N N . VAL A 1 92 ? 5.803 -5.948 -10.073 1.00 96.81 92 VAL A N 1
ATOM 746 C CA . VAL A 1 92 ? 5.657 -5.403 -8.712 1.00 96.81 92 VAL A CA 1
ATOM 747 C C . VAL A 1 92 ? 6.987 -4.851 -8.235 1.00 96.81 92 VAL A C 1
ATOM 749 O O . VAL A 1 92 ? 7.984 -5.567 -8.237 1.00 96.81 92 VAL A O 1
ATOM 752 N N . ALA A 1 93 ? 7.005 -3.583 -7.839 1.00 96.81 93 ALA A N 1
ATOM 753 C CA . ALA A 1 93 ? 8.168 -2.923 -7.267 1.00 96.81 93 ALA A CA 1
ATOM 754 C C . ALA A 1 93 ? 7.883 -2.577 -5.802 1.00 96.81 93 ALA A C 1
ATOM 756 O O . ALA A 1 93 ? 6.999 -1.770 -5.517 1.00 96.81 93 ALA A O 1
ATOM 757 N N . TRP A 1 94 ? 8.636 -3.184 -4.885 1.00 95.25 94 TRP A N 1
ATOM 758 C CA . TRP A 1 94 ? 8.522 -2.896 -3.455 1.00 95.25 94 TRP A CA 1
ATOM 759 C C . TRP A 1 94 ? 9.430 -1.740 -3.071 1.00 95.25 94 TRP A C 1
ATOM 761 O O . TRP A 1 94 ? 10.638 -1.818 -3.284 1.00 95.25 94 TRP A O 1
ATOM 771 N N . VAL A 1 95 ? 8.850 -0.682 -2.505 1.00 94.31 95 VAL A N 1
ATOM 772 C CA . VAL A 1 95 ? 9.553 0.552 -2.107 1.00 94.31 95 VAL A CA 1
ATOM 773 C C . VAL A 1 95 ? 9.581 0.775 -0.588 1.00 94.31 95 VAL A C 1
ATOM 775 O O . VAL A 1 95 ? 10.161 1.750 -0.095 1.00 94.31 95 VAL A O 1
ATOM 778 N N . GLY A 1 96 ? 8.979 -0.140 0.172 1.00 90.50 96 GLY A N 1
ATOM 779 C CA . GLY A 1 96 ? 8.920 -0.128 1.628 1.00 90.50 96 GLY A CA 1
ATOM 780 C C . GLY A 1 96 ? 8.199 1.107 2.164 1.00 90.50 96 GLY A C 1
ATOM 781 O O . GLY A 1 96 ? 7.224 1.586 1.586 1.00 90.50 96 GLY A O 1
ATOM 782 N N . LYS A 1 97 ? 8.739 1.688 3.243 1.00 88.44 97 LYS A N 1
ATOM 783 C CA . LYS A 1 97 ? 8.221 2.916 3.878 1.00 88.44 97 LYS A CA 1
ATOM 784 C C . LYS A 1 97 ? 8.111 4.134 2.953 1.00 88.44 97 LYS A C 1
ATOM 786 O O . LYS A 1 97 ? 7.475 5.111 3.322 1.00 88.44 97 LYS A O 1
ATOM 791 N N . ARG A 1 98 ? 8.747 4.105 1.776 1.00 92.38 98 ARG A N 1
ATOM 792 C CA . ARG A 1 98 ? 8.718 5.207 0.801 1.00 92.38 98 ARG A CA 1
ATOM 793 C C . ARG A 1 98 ? 7.507 5.154 -0.136 1.00 92.38 98 ARG A C 1
ATOM 795 O O . ARG A 1 98 ? 7.435 5.958 -1.060 1.00 92.38 98 ARG A O 1
ATOM 802 N N . LEU A 1 99 ? 6.565 4.228 0.078 1.00 90.69 99 LEU A N 1
ATOM 803 C CA . LEU A 1 99 ? 5.359 4.102 -0.744 1.00 90.69 99 LEU A CA 1
ATOM 804 C C . LEU A 1 99 ? 4.563 5.409 -0.801 1.00 90.69 99 LEU A C 1
ATOM 806 O O . LEU A 1 99 ? 4.279 5.900 -1.890 1.00 90.69 99 LEU A O 1
ATOM 810 N N . GLU A 1 100 ? 4.241 5.988 0.357 1.00 86.44 100 GLU A N 1
ATOM 811 C CA . GLU A 1 100 ? 3.431 7.207 0.430 1.00 86.44 100 GLU A CA 1
ATOM 812 C C . GLU A 1 100 ? 4.116 8.394 -0.253 1.00 86.44 100 GLU A C 1
ATOM 814 O O . GLU A 1 100 ? 3.505 9.066 -1.084 1.00 86.44 100 GLU A O 1
ATOM 819 N N . GLU A 1 101 ? 5.408 8.591 0.001 1.00 90.69 101 GLU A N 1
ATOM 820 C CA . GLU A 1 101 ? 6.219 9.625 -0.648 1.00 90.69 101 GLU A CA 1
ATOM 821 C C . GLU A 1 101 ? 6.277 9.446 -2.175 1.00 90.69 101 GLU A C 1
ATOM 823 O O . GLU A 1 101 ? 6.093 10.404 -2.928 1.00 90.69 101 GLU A O 1
ATOM 828 N N . TYR A 1 102 ? 6.491 8.217 -2.654 1.00 92.38 102 TYR A N 1
ATOM 829 C CA . TYR A 1 102 ? 6.555 7.927 -4.086 1.00 92.38 102 TYR A CA 1
ATOM 830 C C . TYR A 1 102 ? 5.207 8.178 -4.773 1.00 92.38 102 TYR A C 1
ATOM 832 O O . TYR A 1 102 ? 5.159 8.831 -5.819 1.00 92.38 102 TYR A O 1
ATOM 840 N N . VAL A 1 103 ? 4.109 7.700 -4.174 1.00 89.25 103 VAL A N 1
ATOM 841 C CA . VAL A 1 103 ? 2.757 7.844 -4.730 1.00 89.25 103 VAL A CA 1
ATOM 842 C C . VAL A 1 103 ? 2.327 9.305 -4.750 1.00 89.25 103 VAL A C 1
ATOM 844 O O . VAL A 1 103 ? 1.930 9.804 -5.800 1.00 89.25 103 VAL A O 1
ATOM 847 N N . THR A 1 104 ? 2.461 10.019 -3.632 1.00 85.94 104 THR A N 1
ATOM 848 C CA . THR A 1 104 ? 2.115 11.449 -3.557 1.00 85.94 104 THR A CA 1
ATOM 849 C C . THR A 1 104 ? 2.922 12.281 -4.552 1.00 85.94 104 THR A C 1
ATOM 851 O O . THR A 1 104 ? 2.354 13.120 -5.251 1.00 85.94 104 THR A O 1
ATOM 854 N N . SER A 1 105 ? 4.217 11.993 -4.705 1.00 89.62 105 SER A N 1
ATOM 855 C CA . SER A 1 105 ? 5.078 12.666 -5.683 1.00 89.62 105 SER A CA 1
ATOM 856 C C . SER A 1 105 ? 4.666 12.389 -7.132 1.00 89.62 105 SER A C 1
ATOM 858 O O . SER A 1 105 ? 4.694 13.297 -7.962 1.00 89.62 105 SER A O 1
ATOM 860 N N . ALA A 1 106 ? 4.281 11.151 -7.458 1.00 86.25 106 ALA A N 1
ATOM 861 C CA . ALA A 1 106 ? 3.788 10.794 -8.789 1.00 86.25 106 ALA A CA 1
ATOM 862 C C . ALA A 1 106 ? 2.451 11.485 -9.100 1.00 86.25 106 ALA A C 1
ATOM 864 O O . ALA A 1 106 ? 2.294 12.078 -10.168 1.00 86.25 106 ALA A O 1
ATOM 865 N N . LEU A 1 107 ? 1.520 11.489 -8.141 1.00 83.38 107 LEU A N 1
ATOM 866 C CA . LEU A 1 107 ? 0.230 12.169 -8.270 1.00 83.38 107 LEU A CA 1
ATOM 867 C C . LEU A 1 107 ? 0.400 13.686 -8.439 1.00 83.38 107 LEU A C 1
ATOM 869 O O . LEU A 1 107 ? -0.248 14.277 -9.300 1.00 83.38 107 LEU A O 1
ATOM 873 N N . ALA A 1 108 ? 1.315 14.313 -7.694 1.00 86.38 108 ALA A N 1
ATOM 874 C CA . ALA A 1 108 ? 1.620 15.740 -7.826 1.00 86.38 108 ALA A CA 1
ATOM 875 C C . ALA A 1 108 ? 2.192 16.111 -9.208 1.00 86.38 108 ALA A C 1
ATOM 877 O O . ALA A 1 108 ? 1.986 17.223 -9.690 1.00 86.38 108 ALA A O 1
ATOM 878 N N . ARG A 1 109 ? 2.878 15.172 -9.874 1.00 86.25 109 ARG A N 1
ATOM 879 C CA . ARG A 1 109 ? 3.376 15.318 -11.253 1.00 86.25 109 ARG A CA 1
ATOM 880 C C . ARG A 1 109 ? 2.350 14.920 -12.321 1.00 86.25 109 ARG A C 1
ATOM 882 O O . ARG A 1 109 ? 2.692 14.896 -13.502 1.00 86.25 109 ARG A O 1
ATOM 889 N N . ASN A 1 110 ? 1.111 14.622 -11.923 1.00 80.50 110 ASN A N 1
ATOM 890 C CA . ASN A 1 110 ? 0.042 14.132 -12.792 1.00 80.50 110 ASN A CA 1
ATOM 891 C C . ASN A 1 110 ? 0.438 12.858 -13.568 1.00 80.50 110 ASN A C 1
ATOM 893 O O . ASN A 1 110 ? 0.077 12.667 -14.731 1.00 80.50 110 ASN A O 1
ATOM 897 N N . GLU A 1 111 ? 1.236 11.997 -12.932 1.00 83.44 111 GLU A N 1
ATOM 898 C CA . GLU A 1 111 ? 1.693 10.745 -13.517 1.00 83.44 111 GLU A CA 1
ATOM 899 C C . GLU A 1 111 ? 0.700 9.613 -13.254 1.00 83.44 111 GLU A C 1
ATOM 901 O O . GLU A 1 111 ? 0.151 9.454 -12.166 1.00 83.44 111 GLU A O 1
ATOM 906 N N . SER A 1 112 ? 0.523 8.773 -14.268 1.00 84.00 112 SER A N 1
ATOM 907 C CA . SER A 1 112 ? -0.226 7.526 -14.168 1.00 84.00 112 SER A CA 1
ATOM 908 C C . SER A 1 112 ? 0.511 6.526 -13.267 1.00 84.00 112 SER A C 1
ATOM 910 O O . SER A 1 112 ? 1.649 6.143 -13.556 1.00 84.00 112 SER A O 1
ATOM 912 N N . ILE A 1 113 ? -0.133 6.115 -12.171 1.00 86.00 113 ILE A N 1
ATOM 913 C CA . ILE A 1 113 ? 0.432 5.216 -11.160 1.00 86.00 113 ILE A CA 1
ATOM 914 C C . ILE A 1 113 ? -0.603 4.196 -10.686 1.00 86.00 113 ILE A C 1
ATOM 916 O O . ILE A 1 113 ? -1.794 4.483 -10.601 1.00 86.00 113 ILE A O 1
ATOM 920 N N . ILE A 1 114 ? -0.122 3.002 -10.348 1.00 89.56 114 ILE A N 1
ATOM 921 C CA . ILE A 1 114 ? -0.895 1.966 -9.669 1.00 89.56 114 ILE A CA 1
ATOM 922 C C . ILE A 1 114 ? -0.106 1.566 -8.438 1.00 89.56 114 ILE A C 1
ATOM 924 O O . ILE A 1 114 ? 1.096 1.306 -8.525 1.00 89.56 114 ILE A O 1
ATOM 928 N N . PHE A 1 115 ? -0.778 1.485 -7.301 1.00 91.00 115 PHE A N 1
ATOM 929 C CA . PHE A 1 115 ? -0.155 1.075 -6.059 1.00 91.00 115 PHE A CA 1
ATOM 930 C C . PHE A 1 115 ? -1.060 0.120 -5.284 1.00 91.00 115 PHE A C 1
ATOM 932 O O . PHE A 1 115 ? -2.281 0.161 -5.417 1.00 91.00 115 PHE A O 1
ATOM 939 N N . HIS A 1 116 ? -0.443 -0.762 -4.505 1.00 88.38 116 HIS A N 1
ATOM 940 C CA . HIS A 1 116 ? -1.126 -1.652 -3.579 1.00 88.38 116 HIS A CA 1
ATOM 941 C C . HIS A 1 116 ? -1.130 -1.010 -2.198 1.00 88.38 116 HIS A C 1
ATOM 943 O O . HIS A 1 116 ? -0.065 -0.660 -1.685 1.00 88.38 116 HIS A O 1
ATOM 949 N N . ASN A 1 117 ? -2.306 -0.878 -1.588 1.00 78.62 117 ASN A N 1
ATOM 950 C CA . ASN A 1 117 ? -2.415 -0.454 -0.202 1.00 78.62 117 ASN A CA 1
ATOM 951 C C . ASN A 1 117 ? -3.758 -0.890 0.410 1.00 78.62 117 ASN A C 1
ATOM 953 O O . ASN A 1 117 ? -4.706 -1.154 -0.330 1.00 78.62 117 ASN A O 1
ATOM 957 N N . TRP A 1 118 ? -3.843 -0.954 1.741 1.00 70.62 118 TRP A N 1
ATOM 958 C CA . TRP A 1 118 ? -5.085 -1.300 2.445 1.00 70.62 118 TRP A CA 1
ATOM 959 C C . TRP A 1 118 ? -6.141 -0.191 2.320 1.00 70.62 118 TRP A C 1
ATOM 961 O O . TRP A 1 118 ? -5.825 0.954 2.003 1.00 70.62 118 TRP A O 1
ATOM 971 N N . LYS A 1 119 ? -7.414 -0.501 2.561 1.00 62.91 119 LYS A N 1
ATOM 972 C CA . LYS A 1 119 ? -8.469 0.514 2.663 1.00 62.91 119 LYS A CA 1
ATOM 973 C C . LYS A 1 119 ? -9.173 0.348 4.012 1.00 62.91 119 LYS A C 1
ATOM 975 O O . LYS A 1 119 ? -9.589 -0.767 4.299 1.00 62.91 119 LYS A O 1
ATOM 980 N N . PRO A 1 120 ? -9.362 1.430 4.785 1.00 62.44 120 PRO A N 1
ATOM 981 C CA . PRO A 1 120 ? -9.014 2.820 4.466 1.00 62.44 120 PRO A CA 1
ATOM 982 C C . PRO A 1 120 ? -7.569 3.170 4.872 1.00 62.44 120 PRO A C 1
ATOM 984 O O . PRO A 1 120 ? -7.038 2.622 5.832 1.00 62.44 120 PRO A O 1
ATOM 987 N N . ASN A 1 121 ? -6.915 4.105 4.174 1.00 64.94 121 ASN A N 1
ATOM 988 C CA . ASN A 1 121 ? -5.622 4.675 4.592 1.00 64.94 121 ASN A CA 1
ATOM 989 C C . ASN A 1 121 ? -5.362 6.073 4.019 1.00 64.94 121 ASN A C 1
ATOM 991 O O . ASN A 1 121 ? -6.134 6.592 3.218 1.00 64.94 121 ASN A O 1
ATOM 995 N N . THR A 1 122 ? -4.218 6.656 4.378 1.00 65.69 122 THR A N 1
ATOM 996 C CA . THR A 1 122 ? -3.836 8.014 3.987 1.00 65.69 122 THR A CA 1
ATOM 997 C C . THR A 1 122 ? -3.774 8.252 2.474 1.00 65.69 122 THR A C 1
ATOM 999 O O . THR A 1 122 ? -4.155 9.328 2.016 1.00 65.69 122 THR A O 1
ATOM 1002 N N . LEU A 1 123 ? -3.350 7.268 1.682 1.00 66.62 123 LEU A N 1
ATOM 1003 C CA . LEU A 1 123 ? -3.268 7.382 0.221 1.00 66.62 123 LEU A CA 1
ATOM 1004 C C . LEU A 1 123 ? -4.616 7.176 -0.478 1.00 66.62 123 LEU A C 1
ATOM 1006 O O . LEU A 1 123 ? -4.894 7.813 -1.488 1.00 66.62 123 LEU A O 1
ATOM 1010 N N . THR A 1 124 ? -5.446 6.278 0.044 1.00 64.44 124 THR A N 1
ATOM 1011 C CA . THR A 1 124 ? -6.738 5.890 -0.541 1.00 64.44 124 THR A CA 1
ATOM 1012 C C . THR A 1 124 ? -7.850 6.891 -0.238 1.00 64.44 124 THR A C 1
ATOM 1014 O O . THR A 1 124 ? -8.871 6.858 -0.918 1.00 64.44 124 THR A O 1
ATOM 1017 N N . THR A 1 125 ? -7.645 7.807 0.719 1.00 60.59 125 THR A N 1
ATOM 1018 C CA . THR A 1 125 ? -8.546 8.950 0.958 1.00 60.59 125 THR A CA 1
ATOM 1019 C C . THR A 1 125 ? -8.272 10.156 0.054 1.00 60.59 125 THR A C 1
ATOM 1021 O O . THR A 1 125 ? -8.984 11.155 0.124 1.00 60.59 125 THR A O 1
ATOM 1024 N N . LEU A 1 126 ? -7.259 10.096 -0.819 1.00 63.69 126 LEU A N 1
ATOM 1025 C CA . LEU A 1 126 ? -7.025 11.140 -1.818 1.00 63.69 126 LEU A CA 1
ATOM 1026 C C . LEU A 1 126 ? -8.109 11.083 -2.909 1.00 63.69 126 LEU A C 1
ATOM 1028 O O . LEU A 1 126 ? -8.354 10.036 -3.505 1.00 63.69 126 LEU A O 1
ATOM 1032 N N . SER A 1 127 ? -8.728 12.226 -3.217 1.00 53.59 127 SER A N 1
ATOM 1033 C CA . SER A 1 127 ? -9.877 12.327 -4.137 1.00 53.59 127 SER A CA 1
ATOM 1034 C C . SER A 1 127 ? -9.572 11.993 -5.604 1.00 53.59 127 SER A C 1
ATOM 1036 O O . SER A 1 127 ? -10.488 11.898 -6.418 1.00 53.59 127 SER A O 1
ATOM 1038 N N . ASN A 1 128 ? -8.298 11.819 -5.961 1.00 67.31 128 ASN A N 1
ATOM 1039 C CA . ASN A 1 128 ? -7.828 11.556 -7.320 1.00 67.31 128 ASN A CA 1
ATOM 1040 C C . ASN A 1 128 ? -7.389 10.100 -7.558 1.00 67.31 128 ASN A C 1
ATOM 1042 O O . ASN A 1 128 ? -6.759 9.819 -8.578 1.00 67.31 128 ASN A O 1
ATOM 1046 N N . VAL A 1 129 ? -7.705 9.180 -6.644 1.00 68.88 129 VAL A N 1
ATOM 1047 C CA . VAL A 1 129 ? -7.407 7.750 -6.792 1.00 68.88 129 VAL A CA 1
ATOM 1048 C C . VAL A 1 129 ? -8.703 6.965 -6.986 1.00 68.88 129 VAL A C 1
ATOM 1050 O O . VAL A 1 129 ? -9.704 7.209 -6.320 1.00 68.88 129 VAL A O 1
ATOM 1053 N N . VAL A 1 130 ? -8.678 5.995 -7.901 1.00 72.06 130 VAL A N 1
ATOM 1054 C CA . VAL A 1 130 ? -9.777 5.045 -8.116 1.00 72.06 130 VAL A CA 1
ATOM 1055 C C . VAL A 1 130 ? -9.359 3.647 -7.688 1.00 72.06 130 VAL A C 1
ATOM 1057 O O . VAL A 1 130 ? -8.213 3.238 -7.878 1.00 72.06 130 VAL A O 1
ATOM 1060 N N . HIS A 1 131 ? -10.301 2.902 -7.117 1.00 74.31 131 HIS A N 1
ATOM 1061 C CA . HIS A 1 131 ? -10.069 1.522 -6.720 1.00 74.31 131 HIS A CA 1
ATOM 1062 C C . HIS A 1 131 ? -10.168 0.587 -7.929 1.00 74.31 131 HIS A C 1
ATOM 1064 O O . HIS A 1 131 ? -11.085 0.702 -8.741 1.00 74.31 131 HIS A O 1
ATOM 1070 N N . ILE A 1 132 ? -9.245 -0.368 -8.028 1.00 72.56 132 ILE A N 1
ATOM 1071 C CA . ILE A 1 132 ? -9.308 -1.430 -9.031 1.00 72.56 132 ILE A CA 1
ATOM 1072 C C . ILE A 1 132 ? -10.051 -2.606 -8.407 1.00 72.56 132 ILE A C 1
ATOM 1074 O O . ILE A 1 132 ? -9.559 -3.229 -7.473 1.00 72.56 132 ILE A O 1
ATOM 1078 N N . ALA A 1 133 ? -11.223 -2.940 -8.935 1.00 71.56 133 ALA A N 1
ATOM 1079 C CA . ALA A 1 133 ? -11.964 -4.118 -8.522 1.00 71.56 133 ALA A CA 1
ATOM 1080 C C . ALA A 1 133 ? -11.188 -5.394 -8.889 1.00 71.56 133 ALA A C 1
ATOM 1082 O O . ALA A 1 133 ? -10.906 -5.650 -10.068 1.00 71.56 133 ALA A O 1
ATOM 1083 N N . PHE A 1 134 ? -10.868 -6.189 -7.868 1.00 71.19 134 PHE A N 1
ATOM 1084 C CA . PHE A 1 134 ? -10.411 -7.578 -7.953 1.00 71.19 134 PHE A CA 1
ATOM 1085 C C . PHE A 1 134 ? -11.583 -8.524 -7.625 1.00 71.19 134 PHE A C 1
ATOM 1087 O O . PHE A 1 134 ? -12.576 -8.059 -7.064 1.00 71.19 134 PHE A O 1
ATOM 1094 N N . PRO A 1 135 ? -11.532 -9.816 -8.017 1.00 67.50 135 PRO A N 1
ATOM 1095 C CA . PRO A 1 135 ? -12.546 -10.792 -7.604 1.00 67.50 135 PRO A CA 1
ATOM 1096 C C . PRO A 1 135 ? -12.695 -10.769 -6.082 1.00 67.50 135 PRO A C 1
ATOM 1098 O O . PRO A 1 135 ? -11.677 -10.744 -5.386 1.00 67.50 135 PRO A O 1
ATOM 1101 N N . GLN A 1 136 ? -13.929 -10.716 -5.579 1.00 57.47 136 GLN A N 1
ATOM 1102 C CA . GLN A 1 136 ? -14.150 -10.515 -4.151 1.00 57.47 136 GLN A CA 1
ATOM 1103 C C . GLN A 1 136 ? -13.752 -11.754 -3.350 1.00 57.47 136 GLN A C 1
ATOM 1105 O O . GLN A 1 136 ? -13.727 -12.875 -3.862 1.00 57.47 136 GLN A O 1
ATOM 1110 N N . CYS A 1 137 ? -13.448 -11.548 -2.070 1.00 52.53 137 CYS A N 1
ATOM 1111 C CA . CYS A 1 137 ? -13.123 -12.637 -1.159 1.00 52.53 137 CYS A CA 1
ATOM 1112 C C . CYS A 1 137 ? -14.252 -13.670 -1.060 1.00 52.53 137 CYS A C 1
ATOM 1114 O O . CYS A 1 137 ? -13.965 -14.851 -0.937 1.00 52.53 137 CYS A O 1
ATOM 1116 N N . GLU A 1 138 ? -15.514 -13.256 -1.177 1.00 45.19 138 GLU A N 1
ATOM 1117 C CA . GLU A 1 138 ? -16.694 -14.134 -1.130 1.00 45.19 138 GLU A CA 1
ATOM 1118 C C . GLU A 1 138 ? -16.758 -15.106 -2.321 1.00 45.19 138 GLU A C 1
ATOM 1120 O O . GLU A 1 138 ? -17.118 -16.270 -2.143 1.00 45.19 138 GLU A O 1
ATOM 1125 N N . ASP A 1 139 ? -16.300 -14.675 -3.504 1.00 49.12 139 ASP A N 1
ATOM 1126 C CA . ASP A 1 139 ? -16.191 -15.530 -4.696 1.00 49.12 139 ASP A CA 1
ATOM 1127 C C . ASP A 1 139 ? -15.115 -16.621 -4.529 1.00 49.12 139 ASP A C 1
ATOM 1129 O O . ASP A 1 139 ? -15.191 -17.672 -5.166 1.00 49.12 139 ASP A O 1
ATOM 1133 N N . ARG A 1 140 ? -14.100 -16.378 -3.684 1.00 47.62 140 ARG A N 1
ATOM 1134 C CA . ARG A 1 140 ? -12.991 -17.312 -3.409 1.00 47.62 140 ARG A CA 1
ATOM 1135 C C . ARG A 1 140 ? -13.223 -18.159 -2.158 1.00 47.62 140 ARG A C 1
ATOM 1137 O O . ARG A 1 140 ? -12.872 -19.333 -2.145 1.00 47.62 140 ARG A O 1
ATOM 1144 N N . ALA A 1 141 ? -13.854 -17.600 -1.127 1.00 44.44 141 ALA A N 1
ATOM 1145 C CA . ALA A 1 141 ? -14.071 -18.248 0.162 1.00 44.44 141 ALA A CA 1
ATOM 1146 C C . ALA A 1 141 ? -14.931 -19.514 0.043 1.00 44.44 141 ALA A C 1
ATOM 1148 O O . ALA A 1 141 ? -14.669 -20.486 0.739 1.00 44.44 141 ALA A O 1
ATOM 1149 N N . LEU A 1 142 ? -15.907 -19.557 -0.867 1.00 42.56 142 LEU A N 1
ATOM 1150 C CA . LEU A 1 142 ? -16.744 -20.750 -1.035 1.00 42.56 142 LEU A CA 1
ATOM 1151 C C . LEU A 1 142 ? -16.021 -21.927 -1.714 1.00 42.56 142 LEU A C 1
ATOM 1153 O O . LEU A 1 142 ? -16.457 -23.062 -1.545 1.00 42.56 142 LEU A O 1
ATOM 1157 N N . GLN A 1 143 ? -14.931 -21.682 -2.452 1.00 42.91 143 GLN A N 1
ATOM 1158 C CA . GLN A 1 143 ? -14.125 -22.737 -3.082 1.00 42.91 143 GLN A CA 1
ATOM 1159 C C . GLN A 1 143 ? -12.858 -23.073 -2.281 1.00 42.91 143 GLN A C 1
ATOM 1161 O O . GLN A 1 143 ? -12.554 -24.248 -2.110 1.00 42.91 143 GLN A O 1
ATOM 1166 N N . ASP A 1 144 ? -12.157 -22.080 -1.725 1.00 43.66 144 ASP A N 1
ATOM 1167 C CA . ASP A 1 144 ? -10.868 -22.295 -1.051 1.00 43.66 144 ASP A CA 1
ATOM 1168 C C . ASP A 1 144 ? -10.989 -22.730 0.424 1.00 43.66 144 ASP A C 1
ATOM 1170 O O . ASP A 1 144 ? -10.069 -23.369 0.934 1.00 43.66 144 ASP A O 1
ATOM 1174 N N . PHE A 1 145 ? -12.106 -22.468 1.129 1.00 43.31 145 PHE A N 1
ATOM 1175 C CA . PHE A 1 145 ? -12.276 -22.952 2.517 1.00 43.31 145 PHE A CA 1
ATOM 1176 C C . PHE A 1 145 ? -12.338 -24.483 2.624 1.00 43.31 145 PHE A C 1
ATOM 1178 O O . PHE A 1 145 ? -12.054 -25.021 3.694 1.00 43.31 145 PHE A O 1
ATOM 1185 N N . GLN A 1 146 ? -12.722 -25.185 1.551 1.00 45.56 146 GLN A N 1
ATOM 1186 C CA . GLN A 1 146 ? -12.750 -26.650 1.540 1.00 45.56 146 GLN A CA 1
ATOM 1187 C C . GLN A 1 146 ? -11.356 -27.269 1.374 1.00 45.56 146 GLN A C 1
ATOM 1189 O O . GLN A 1 146 ? -11.120 -28.335 1.938 1.00 45.56 146 GLN A O 1
ATOM 1194 N N . ASP A 1 147 ? -10.439 -26.591 0.677 1.00 47.53 147 ASP A N 1
ATOM 1195 C CA . ASP A 1 147 ? -9.147 -27.168 0.286 1.00 47.53 147 ASP A CA 1
ATOM 1196 C C . ASP A 1 147 ? -7.940 -26.567 1.029 1.00 47.53 147 ASP A C 1
ATOM 1198 O O . ASP A 1 147 ? -6.956 -27.278 1.245 1.00 47.53 147 ASP A O 1
ATOM 1202 N N . ASN A 1 148 ? -7.974 -25.292 1.452 1.00 43.34 148 ASN A N 1
ATOM 1203 C CA . ASN A 1 148 ? -6.882 -24.696 2.230 1.00 43.34 148 ASN A CA 1
ATOM 1204 C C . ASN A 1 148 ? -7.298 -23.431 3.030 1.00 43.34 148 ASN A C 1
ATOM 1206 O O . ASN A 1 148 ? -7.319 -22.326 2.476 1.00 43.34 148 ASN A O 1
ATOM 1210 N N . PRO A 1 149 ? -7.541 -23.545 4.352 1.00 41.72 149 PRO A N 1
ATOM 1211 C CA . PRO A 1 149 ? -7.954 -22.431 5.217 1.00 41.72 149 PRO A CA 1
ATOM 1212 C C . PRO A 1 149 ? -6.977 -21.244 5.266 1.00 41.72 149 PRO A C 1
ATOM 1214 O O . PRO A 1 149 ? -7.381 -20.136 5.609 1.00 41.72 149 PRO A O 1
ATOM 1217 N N . GLU A 1 150 ? -5.702 -21.439 4.910 1.00 43.53 150 GLU A N 1
ATOM 1218 C CA . GLU A 1 150 ? -4.683 -20.374 4.911 1.00 43.53 150 GLU A CA 1
ATOM 1219 C C . GLU A 1 150 ? -4.831 -19.370 3.749 1.00 43.53 150 GLU A C 1
ATOM 1221 O O . GLU A 1 150 ? -4.227 -18.293 3.771 1.00 43.53 150 GLU A O 1
ATOM 1226 N N . ASN A 1 151 ? -5.647 -19.693 2.739 1.00 40.69 151 ASN A N 1
ATOM 1227 C CA . ASN A 1 151 ? -5.844 -18.851 1.555 1.00 40.69 151 ASN A CA 1
ATOM 1228 C C . ASN A 1 151 ? -6.982 -17.829 1.706 1.00 40.69 151 ASN A C 1
ATOM 1230 O O . ASN A 1 151 ? -7.061 -16.878 0.924 1.00 40.69 151 ASN A O 1
ATOM 1234 N N . ALA A 1 152 ? -7.827 -17.964 2.732 1.00 41.91 152 ALA A N 1
ATOM 1235 C CA . ALA A 1 152 ? -8.896 -17.018 3.031 1.00 41.91 152 ALA A CA 1
ATOM 1236 C C . ALA A 1 152 ? -8.346 -15.788 3.775 1.00 41.91 152 ALA A C 1
ATOM 1238 O O . ALA A 1 152 ? -8.533 -15.615 4.977 1.00 41.91 152 ALA A O 1
ATOM 1239 N N . LYS A 1 153 ? -7.639 -14.913 3.058 1.00 48.50 153 LYS A N 1
ATOM 1240 C CA . LYS A 1 153 ? -7.120 -13.656 3.616 1.00 48.50 153 LYS A CA 1
ATOM 1241 C C . LYS A 1 153 ? -8.206 -12.584 3.626 1.00 48.50 153 LYS A C 1
ATOM 1243 O O . LYS A 1 153 ? -8.238 -11.714 2.763 1.00 48.50 153 LYS A O 1
ATOM 1248 N N . CYS A 1 154 ? -9.101 -12.675 4.601 1.00 45.66 154 CYS A N 1
ATOM 1249 C CA . CYS A 1 154 ? -9.965 -11.569 5.000 1.00 45.66 154 CYS A CA 1
ATOM 1250 C C . CYS A 1 154 ? -9.500 -11.063 6.367 1.00 45.66 154 CYS A C 1
ATOM 1252 O O . CYS A 1 154 ? -9.115 -11.857 7.227 1.00 45.66 154 CYS A O 1
ATOM 1254 N N . GLU A 1 155 ? -9.506 -9.749 6.563 1.00 44.50 155 GLU A N 1
ATOM 1255 C CA . GLU A 1 155 ? -9.259 -9.162 7.877 1.00 44.50 155 GLU A CA 1
ATOM 1256 C C . GLU A 1 155 ? -10.490 -9.410 8.759 1.00 44.50 155 GLU A C 1
ATOM 1258 O O . GLU A 1 155 ? -11.601 -9.016 8.409 1.00 44.50 155 GLU A O 1
ATOM 1263 N N . PHE A 1 156 ? -10.293 -10.097 9.885 1.00 40.19 156 PHE A N 1
ATOM 1264 C CA . PHE A 1 156 ? -11.331 -10.347 10.882 1.00 40.19 156 PHE A CA 1
ATOM 1265 C C . PHE A 1 156 ? -10.877 -9.796 12.232 1.00 40.19 156 PHE A C 1
ATOM 1267 O O . PHE A 1 156 ? -9.763 -10.072 12.684 1.00 40.19 156 PHE A O 1
ATOM 1274 N N . GLU A 1 157 ? -11.757 -9.060 12.903 1.00 45.44 157 GLU A N 1
ATOM 1275 C CA . GLU A 1 157 ? -11.587 -8.724 14.312 1.00 45.44 157 GLU A CA 1
ATOM 1276 C C . GLU A 1 157 ? -11.964 -9.947 15.153 1.00 45.44 157 GLU A C 1
ATOM 1278 O O . GLU A 1 157 ? -13.068 -10.482 15.049 1.00 45.44 157 GLU A O 1
ATOM 1283 N N . VAL A 1 158 ? -11.028 -10.431 15.970 1.00 46.62 158 VAL A N 1
ATOM 1284 C CA . VAL A 1 158 ? -11.232 -11.616 16.809 1.00 46.62 158 VAL A CA 1
ATOM 1285 C C . VAL A 1 158 ? -11.100 -11.247 18.281 1.00 46.62 158 VAL A C 1
ATOM 1287 O O . VAL A 1 158 ? -10.115 -10.647 18.707 1.00 46.62 158 VAL A O 1
ATOM 1290 N N . VAL A 1 159 ? -12.102 -11.623 19.074 1.00 48.81 159 VAL A N 1
ATOM 1291 C CA . VAL A 1 159 ? -12.129 -11.410 20.527 1.00 48.81 159 VAL A CA 1
ATOM 1292 C C . VAL A 1 159 ? -11.789 -12.722 21.232 1.00 48.81 159 VAL A C 1
ATOM 1294 O O . VAL A 1 159 ? -12.284 -13.786 20.858 1.00 48.81 159 VAL A O 1
ATOM 1297 N N . TRP A 1 160 ? -10.947 -12.666 22.268 1.00 47.38 160 TRP A N 1
ATOM 1298 C CA . TRP A 1 160 ? -10.599 -13.847 23.059 1.00 47.38 160 TRP A CA 1
ATOM 1299 C C . TRP A 1 160 ? -11.845 -14.462 23.714 1.00 47.38 160 TRP A C 1
ATOM 1301 O O . TRP A 1 160 ? -12.579 -13.785 24.430 1.00 47.38 160 TRP A O 1
ATOM 1311 N N . SER A 1 161 ? -12.070 -15.763 23.514 1.00 49.97 161 SER A N 1
ATOM 1312 C CA . SER A 1 161 ? -13.311 -16.442 23.919 1.00 49.97 161 SER A CA 1
ATOM 1313 C C . SER A 1 161 ? -13.592 -16.414 25.426 1.00 49.97 161 SER A C 1
ATOM 1315 O O . SER A 1 161 ? -14.753 -16.388 25.823 1.00 49.97 161 SER A O 1
ATOM 1317 N N . LYS A 1 162 ? -12.554 -16.352 26.273 1.00 56.31 162 LYS A N 1
ATOM 1318 C CA . LYS A 1 162 ? -12.701 -16.270 27.741 1.00 56.31 162 LYS A CA 1
ATOM 1319 C C . LYS A 1 162 ? -13.091 -14.880 28.254 1.00 56.31 162 LYS A C 1
ATOM 1321 O O . LYS A 1 162 ? -13.375 -14.734 29.444 1.00 56.31 162 LYS A O 1
ATOM 1326 N N . LEU A 1 163 ? -13.104 -13.865 27.383 1.00 59.53 163 LEU A N 1
ATOM 1327 C CA . LEU A 1 163 ? -13.455 -12.494 27.756 1.00 59.53 163 LEU A CA 1
ATOM 1328 C C . LEU A 1 163 ? -14.926 -12.392 28.176 1.00 59.53 163 LEU A C 1
ATOM 1330 O O . LEU A 1 163 ? -15.229 -11.681 29.125 1.00 59.53 163 LEU A O 1
ATOM 1334 N N . LYS A 1 164 ? -15.807 -13.171 27.536 1.00 62.56 164 LYS A N 1
ATOM 1335 C CA . LYS A 1 164 ? -17.239 -13.229 27.852 1.00 62.56 164 LYS A CA 1
ATOM 1336 C C . LYS A 1 164 ? -17.514 -13.640 29.301 1.00 62.56 164 LYS A C 1
ATOM 1338 O O . LYS A 1 164 ? -18.372 -13.052 29.946 1.00 62.56 164 LYS A O 1
ATOM 1343 N N . ASP A 1 165 ? -16.768 -14.622 29.804 1.00 67.56 165 ASP A N 1
ATOM 1344 C CA . ASP A 1 165 ? -16.978 -15.161 31.152 1.00 67.56 165 ASP A CA 1
ATOM 1345 C C . ASP A 1 165 ? -16.217 -14.360 32.218 1.00 67.56 165 ASP A C 1
ATOM 1347 O O . ASP A 1 165 ? -16.674 -14.232 33.350 1.00 67.56 165 ASP A O 1
ATOM 1351 N N . SER A 1 166 ? -15.043 -13.824 31.863 1.00 66.06 166 SER A N 1
ATOM 1352 C CA . SER A 1 166 ? -14.172 -13.113 32.810 1.00 66.06 166 SER A CA 1
ATOM 1353 C C . SER A 1 166 ? -14.555 -11.645 32.990 1.00 66.06 166 SER A C 1
ATOM 1355 O O . SER A 1 166 ? -14.385 -11.103 34.079 1.00 66.06 166 SER A O 1
ATOM 1357 N N . VAL A 1 167 ? -14.996 -10.983 31.914 1.00 71.19 167 VAL A N 1
ATOM 1358 C CA . VAL A 1 167 ? -15.268 -9.540 31.887 1.00 71.19 167 VAL A CA 1
ATOM 1359 C C . VAL A 1 167 ? -16.427 -9.225 30.918 1.00 71.19 167 VAL A C 1
ATOM 1361 O O . VAL A 1 167 ? -16.194 -8.685 29.830 1.00 71.19 167 VAL A O 1
ATOM 1364 N N . PRO A 1 168 ? -17.678 -9.566 31.281 1.00 71.81 168 PRO A N 1
ATOM 1365 C CA . PRO A 1 168 ? -18.832 -9.470 30.381 1.00 71.81 168 PRO A CA 1
ATOM 1366 C C . PRO A 1 168 ? -19.074 -8.047 29.858 1.00 71.81 168 PRO A C 1
ATOM 1368 O O . PRO A 1 168 ? -19.331 -7.880 28.671 1.00 71.81 168 PRO A O 1
ATOM 1371 N N . ASP A 1 169 ? -18.873 -7.017 30.684 1.00 73.62 169 ASP A N 1
ATOM 1372 C CA . ASP A 1 169 ? -19.067 -5.619 30.270 1.00 73.62 169 ASP A CA 1
ATOM 1373 C C . ASP A 1 169 ? -18.086 -5.194 29.162 1.00 73.62 169 ASP A C 1
ATOM 1375 O O . ASP A 1 169 ? -18.448 -4.500 28.213 1.00 73.62 169 ASP A O 1
ATOM 1379 N N . VAL A 1 170 ? -16.829 -5.645 29.249 1.00 71.62 170 VAL A N 1
ATOM 1380 C CA . VAL A 1 170 ? -15.803 -5.369 28.229 1.00 71.62 170 VAL A CA 1
ATOM 1381 C C . VAL A 1 170 ? -16.070 -6.174 26.963 1.00 71.62 170 VAL A C 1
ATOM 1383 O O . VAL A 1 170 ? -15.849 -5.669 25.864 1.00 71.62 170 VAL A O 1
ATOM 1386 N N . TYR A 1 171 ? -16.551 -7.411 27.100 1.00 70.44 171 TYR A N 1
ATOM 1387 C CA . TYR A 1 171 ? -16.972 -8.220 25.961 1.00 70.44 171 TYR A CA 1
ATOM 1388 C C . TYR A 1 171 ? -18.125 -7.550 25.199 1.00 70.44 171 TYR A C 1
ATOM 1390 O O . TYR A 1 171 ? -18.050 -7.422 23.978 1.00 70.44 171 TYR A O 1
ATOM 1398 N N . ASP A 1 172 ? -19.133 -7.044 25.910 1.00 73.25 172 ASP A N 1
ATOM 1399 C CA . ASP A 1 172 ? -20.273 -6.341 25.318 1.00 73.25 172 ASP A CA 1
ATOM 1400 C C . ASP A 1 172 ? -19.861 -5.045 24.614 1.00 73.25 172 ASP A C 1
ATOM 1402 O O . ASP A 1 172 ? -20.355 -4.759 23.523 1.00 73.25 172 ASP A O 1
ATOM 1406 N N . ILE A 1 173 ? -18.931 -4.278 25.195 1.00 74.94 173 ILE A N 1
ATOM 1407 C CA . ILE A 1 173 ? -18.351 -3.104 24.529 1.00 74.94 173 ILE A CA 1
ATOM 1408 C C . ILE A 1 173 ? -17.602 -3.527 23.263 1.00 74.94 173 ILE A C 1
ATOM 1410 O O . ILE A 1 173 ? -17.833 -2.960 22.199 1.00 74.94 173 ILE A O 1
ATOM 1414 N N . ALA A 1 174 ? -16.729 -4.534 23.348 1.00 71.62 174 ALA A N 1
ATOM 1415 C CA . ALA A 1 174 ? -15.926 -4.985 22.213 1.00 71.62 174 ALA A CA 1
ATOM 1416 C C . ALA A 1 174 ? -16.784 -5.479 21.036 1.00 71.62 174 ALA A C 1
ATOM 1418 O O . ALA A 1 174 ? -16.385 -5.319 19.891 1.00 71.62 174 ALA A O 1
ATOM 1419 N N . GLN A 1 175 ? -17.966 -6.045 21.303 1.00 70.25 175 GLN A N 1
ATOM 1420 C CA . GLN A 1 175 ? -18.929 -6.436 20.267 1.00 70.25 175 GLN A CA 1
ATOM 1421 C C . GLN A 1 175 ? -19.681 -5.246 19.643 1.00 70.25 175 GLN A C 1
ATOM 1423 O O . GLN A 1 175 ? -20.191 -5.367 18.532 1.00 70.25 175 GLN A O 1
ATOM 1428 N N . LYS A 1 176 ? -19.794 -4.117 20.355 1.00 75.81 176 LYS A N 1
ATOM 1429 C CA . LYS A 1 176 ? -20.516 -2.913 19.903 1.00 75.81 176 LYS A CA 1
ATOM 1430 C C . LYS A 1 176 ? -19.618 -1.888 19.222 1.00 75.81 176 LYS A C 1
ATOM 1432 O O . LYS A 1 176 ? -20.126 -1.071 18.452 1.00 75.81 176 LYS A O 1
ATOM 1437 N N . ILE A 1 177 ? -18.312 -1.908 19.503 1.00 78.06 177 ILE A N 1
ATOM 1438 C CA . ILE A 1 177 ? -17.348 -1.039 18.829 1.00 78.06 177 ILE A CA 1
ATOM 1439 C C . ILE A 1 177 ? -17.425 -1.318 17.333 1.00 78.06 177 ILE A C 1
ATOM 1441 O O . ILE A 1 177 ? -17.111 -2.400 16.852 1.00 78.06 177 ILE A O 1
ATOM 1445 N N . SER A 1 178 ? -17.864 -0.307 16.601 1.00 78.94 178 SER A N 1
ATOM 1446 C CA . SER A 1 178 ? -17.888 -0.311 15.152 1.00 78.94 178 SER A CA 1
ATOM 1447 C C . SER A 1 178 ? -17.701 1.119 14.674 1.00 78.94 178 SER A C 1
ATOM 1449 O O . SER A 1 178 ? -18.164 2.070 15.305 1.00 78.94 178 SER A O 1
ATOM 1451 N N . PHE A 1 179 ? -16.992 1.277 13.564 1.00 81.31 179 PHE A N 1
ATOM 1452 C CA . PHE A 1 179 ? -16.771 2.577 12.950 1.00 81.31 179 PHE A CA 1
ATOM 1453 C C . PHE A 1 179 ? -17.299 2.537 11.525 1.00 81.31 179 PHE A C 1
ATOM 1455 O O . PHE A 1 179 ? -16.992 1.630 10.751 1.00 81.31 179 PHE A O 1
ATOM 1462 N N . LYS A 1 180 ? -18.088 3.544 11.161 1.00 82.62 180 LYS A N 1
ATOM 1463 C CA . LYS A 1 180 ? -18.480 3.771 9.770 1.00 82.62 180 LYS A CA 1
ATOM 1464 C C . LYS A 1 180 ? -17.263 4.221 8.964 1.00 82.62 180 LYS A C 1
ATOM 1466 O O . LYS A 1 180 ? -16.325 4.806 9.504 1.00 82.62 180 LYS A O 1
ATOM 1471 N N . GLN A 1 181 ? -17.321 4.030 7.647 1.00 72.12 181 GLN A N 1
ATOM 1472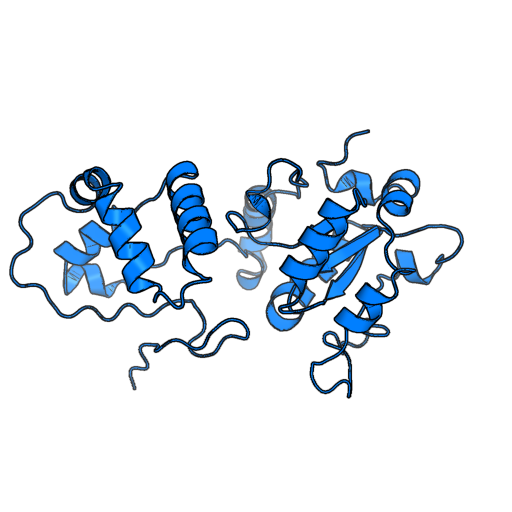 C CA . GLN A 1 181 ? -16.268 4.463 6.722 1.00 72.12 181 GLN A CA 1
ATOM 1473 C C . GLN A 1 181 ? -15.876 5.938 6.936 1.00 72.12 181 GLN A C 1
ATOM 1475 O O . GLN A 1 181 ? -14.696 6.243 7.069 1.00 72.12 181 GLN A O 1
ATOM 1480 N N . GLU A 1 182 ? -16.858 6.836 7.051 1.00 81.69 182 GLU A N 1
ATOM 1481 C CA . GLU A 1 182 ? -16.629 8.274 7.270 1.00 81.69 182 GLU A CA 1
ATOM 1482 C C . GLU A 1 182 ? -15.878 8.562 8.581 1.00 81.69 182 GLU A C 1
ATOM 1484 O O . GLU A 1 182 ? -14.984 9.402 8.625 1.00 81.69 182 GLU A O 1
ATOM 1489 N N . GLN A 1 183 ? -16.203 7.835 9.653 1.00 84.38 183 GLN A N 1
ATOM 1490 C CA . GLN A 1 183 ? -15.546 7.969 10.958 1.00 84.38 183 GLN A CA 1
ATOM 1491 C C . GLN A 1 183 ? -14.090 7.497 10.890 1.00 84.38 183 GLN A C 1
ATOM 1493 O O . GLN A 1 183 ? -13.199 8.117 11.472 1.00 84.38 183 GLN A O 1
ATOM 1498 N N . TYR A 1 184 ? -13.824 6.437 10.127 1.00 79.19 184 TYR A N 1
ATOM 1499 C CA . TYR A 1 184 ? -12.463 5.970 9.892 1.00 79.19 184 TYR A CA 1
ATOM 1500 C C . TYR A 1 184 ? -11.645 6.971 9.063 1.00 79.19 184 TYR A C 1
ATOM 1502 O O . TYR A 1 184 ? -10.491 7.255 9.384 1.00 79.19 184 TYR A O 1
ATOM 1510 N N . GLU A 1 185 ? -12.236 7.557 8.023 1.00 79.38 185 GLU A N 1
ATOM 1511 C CA . GLU A 1 185 ? -11.592 8.599 7.213 1.00 79.38 185 GLU A CA 1
ATOM 1512 C C . GLU A 1 185 ? -11.261 9.844 8.048 1.00 79.38 185 GLU A C 1
ATOM 1514 O O . GLU A 1 185 ? -10.148 10.364 7.957 1.00 79.38 185 GLU A O 1
ATOM 1519 N N . GLN A 1 186 ? -12.158 10.254 8.951 1.00 87.81 186 GLN A N 1
ATOM 1520 C CA . GLN A 1 186 ? -11.891 11.328 9.912 1.00 87.81 186 GLN A CA 1
ATOM 1521 C C . GLN A 1 186 ? -10.698 11.018 10.829 1.00 87.81 186 GLN A C 1
ATOM 1523 O O . GLN A 1 186 ? -9.859 11.897 11.044 1.00 87.81 186 GLN A O 1
ATOM 1528 N N . MET A 1 187 ? -10.587 9.786 11.349 1.00 85.75 187 MET A N 1
ATOM 1529 C CA . MET A 1 187 ? -9.426 9.362 12.147 1.00 85.75 187 MET A CA 1
ATOM 1530 C C . MET A 1 187 ? -8.123 9.456 11.345 1.00 85.75 187 MET A C 1
ATOM 1532 O O . MET A 1 187 ? -7.117 9.954 11.855 1.00 85.75 187 MET A O 1
ATOM 1536 N N . LEU A 1 188 ? -8.137 9.023 10.082 1.00 81.44 188 LEU A N 1
ATOM 1537 C CA . LEU A 1 188 ? -6.970 9.088 9.199 1.00 81.44 188 LEU A CA 1
ATOM 1538 C C . LEU A 1 188 ? -6.555 10.523 8.873 1.00 81.44 188 LEU A C 1
ATOM 1540 O O . LEU A 1 188 ? -5.362 10.830 8.856 1.00 81.44 188 LEU A O 1
ATOM 1544 N N . ASP A 1 189 ? -7.512 11.411 8.628 1.00 84.69 189 ASP A N 1
ATOM 1545 C CA . ASP A 1 189 ? -7.224 12.818 8.355 1.00 84.69 189 ASP A CA 1
ATOM 1546 C C . ASP A 1 189 ? -6.704 13.539 9.599 1.00 84.69 189 ASP A C 1
ATOM 1548 O O . ASP A 1 189 ? -5.784 14.358 9.515 1.00 84.69 189 ASP A O 1
ATOM 1552 N N . LEU A 1 190 ? -7.243 13.208 10.776 1.00 85.56 190 LEU A N 1
ATOM 1553 C CA . LEU A 1 190 ? -6.708 13.681 12.047 1.00 85.56 190 LEU A CA 1
ATOM 1554 C C . LEU A 1 190 ? -5.264 13.204 12.242 1.00 85.56 190 LEU A C 1
ATOM 1556 O O . LEU A 1 190 ? -4.402 14.015 12.582 1.00 85.56 190 LEU A O 1
ATOM 1560 N N . TYR A 1 191 ? -4.986 11.934 11.937 1.00 82.88 191 TYR A N 1
ATOM 1561 C CA . TYR A 1 191 ? -3.635 11.390 11.970 1.00 82.88 191 TYR A CA 1
ATOM 1562 C C . TYR A 1 191 ? -2.688 12.149 11.039 1.00 82.88 191 TYR A C 1
ATOM 1564 O O . TYR A 1 191 ? -1.670 12.635 11.513 1.00 82.88 191 TYR A O 1
ATOM 1572 N N . LYS A 1 192 ? -3.031 12.349 9.760 1.00 78.25 192 LYS A N 1
ATOM 1573 C CA . LYS A 1 192 ? -2.182 13.103 8.814 1.00 78.25 192 LYS A CA 1
ATOM 1574 C C . LYS A 1 192 ? -1.832 14.508 9.304 1.00 78.25 192 LYS A C 1
ATOM 1576 O O . LYS A 1 192 ? -0.715 14.977 9.100 1.00 78.25 192 LYS A O 1
ATOM 1581 N N . ARG A 1 193 ? -2.804 15.211 9.896 1.00 81.00 193 ARG A N 1
ATOM 1582 C CA . ARG A 1 193 ? -2.609 16.587 10.377 1.00 81.00 193 ARG A CA 1
ATOM 1583 C C . ARG A 1 193 ? -1.700 16.631 11.599 1.00 81.00 193 ARG A C 1
ATOM 1585 O O . ARG A 1 193 ? -0.819 17.484 11.671 1.00 81.00 193 ARG A O 1
ATOM 1592 N N . GLU A 1 194 ? -1.907 15.720 12.543 1.00 79.69 194 GLU A N 1
ATOM 1593 C CA . GLU A 1 194 ? -1.244 15.759 13.848 1.00 79.69 194 GLU A CA 1
ATOM 1594 C C . GLU A 1 194 ? 0.038 14.909 13.914 1.00 79.69 194 GLU A C 1
ATOM 1596 O O . GLU A 1 194 ? 0.875 15.154 14.780 1.00 79.69 194 GLU A O 1
ATOM 1601 N N . SER A 1 195 ? 0.268 13.979 12.977 1.00 66.06 195 SER A N 1
ATOM 1602 C CA . SER A 1 195 ? 1.479 13.140 12.929 1.00 66.06 195 SER A CA 1
ATOM 1603 C C . SER A 1 195 ? 2.760 13.943 12.697 1.00 66.06 195 SER A C 1
ATOM 1605 O O . SER A 1 195 ? 3.851 13.465 12.982 1.00 66.06 195 SER A O 1
ATOM 1607 N N . THR A 1 196 ? 2.643 15.174 12.195 1.00 60.75 196 THR A N 1
ATOM 1608 C CA . THR A 1 196 ? 3.765 16.112 12.025 1.00 60.75 196 THR A CA 1
ATOM 1609 C C . THR A 1 196 ? 4.162 16.831 13.320 1.00 60.75 196 THR A C 1
ATOM 1611 O O . THR A 1 196 ? 5.162 17.544 13.335 1.00 60.75 196 THR A O 1
ATOM 1614 N N . ARG A 1 197 ? 3.386 16.665 14.402 1.00 61.47 197 ARG A N 1
ATOM 1615 C CA . ARG A 1 197 ? 3.530 17.391 15.675 1.00 61.47 197 ARG A CA 1
ATOM 1616 C C . ARG A 1 197 ? 3.974 16.508 16.849 1.00 61.47 197 ARG A C 1
ATOM 1618 O O . ARG A 1 197 ? 3.763 16.901 17.992 1.00 61.47 197 ARG A O 1
ATOM 1625 N N . ASP A 1 198 ? 4.539 15.328 16.582 1.00 59.12 198 ASP A N 1
ATOM 1626 C CA . ASP A 1 198 ? 4.977 14.351 17.600 1.00 59.12 198 ASP A CA 1
ATOM 1627 C C . ASP A 1 198 ? 3.887 13.948 18.619 1.00 59.12 198 ASP A C 1
ATOM 1629 O O . ASP A 1 198 ? 4.186 13.549 19.745 1.00 59.12 198 ASP A O 1
ATOM 1633 N N . ARG A 1 199 ? 2.601 14.018 18.242 1.00 61.41 199 ARG A N 1
ATOM 1634 C CA . ARG A 1 199 ? 1.518 13.518 19.101 1.00 61.41 199 ARG A CA 1
ATOM 1635 C C . ARG A 1 199 ? 1.480 11.993 19.114 1.00 61.41 199 ARG A C 1
ATOM 1637 O O . ARG A 1 199 ? 1.607 11.355 18.067 1.00 61.41 199 ARG A O 1
ATOM 1644 N N . ASP A 1 200 ? 1.251 11.417 20.293 1.00 72.81 200 ASP A N 1
ATOM 1645 C CA . ASP A 1 200 ? 1.047 9.976 20.428 1.00 72.81 200 ASP A CA 1
ATOM 1646 C C . ASP A 1 200 ? -0.319 9.570 19.844 1.00 72.81 200 ASP A C 1
ATOM 1648 O O . ASP A 1 200 ? -1.264 10.361 19.799 1.00 72.81 200 ASP A O 1
ATOM 1652 N N . TYR A 1 201 ? -0.454 8.314 19.413 1.00 77.25 201 TYR A N 1
ATOM 1653 C CA . TYR A 1 201 ? -1.729 7.776 18.927 1.00 77.25 201 TYR A CA 1
ATOM 1654 C C . TYR A 1 201 ? -2.842 7.916 19.963 1.00 77.25 201 TYR A C 1
ATOM 1656 O O . TYR A 1 201 ? -3.993 8.131 19.587 1.00 77.25 201 TYR A O 1
ATOM 1664 N N . SER A 1 202 ? -2.492 7.855 21.249 1.00 78.56 202 SER A N 1
ATOM 1665 C CA . SER A 1 202 ? -3.406 8.096 22.363 1.00 78.56 202 SER A CA 1
ATOM 1666 C C . SER A 1 202 ? -4.058 9.480 22.275 1.00 78.56 202 SER A C 1
ATOM 1668 O O . SER A 1 202 ? -5.272 9.591 22.411 1.00 78.56 202 SER A O 1
ATOM 1670 N N . ASP A 1 203 ? -3.293 10.529 21.959 1.00 83.31 203 ASP A N 1
ATOM 1671 C CA . ASP A 1 203 ? -3.819 11.897 21.853 1.00 83.31 203 ASP A CA 1
ATOM 1672 C C . ASP A 1 203 ? -4.745 12.060 20.645 1.00 83.31 203 ASP A C 1
ATOM 1674 O O . ASP A 1 203 ? -5.749 12.778 20.703 1.00 83.31 203 ASP A O 1
ATOM 1678 N N . ILE A 1 204 ? -4.409 11.390 19.542 1.00 84.81 204 ILE A N 1
ATOM 1679 C CA . ILE A 1 204 ? -5.197 11.397 18.306 1.00 84.81 204 ILE A CA 1
ATOM 1680 C C . ILE A 1 204 ? -6.520 10.659 18.536 1.00 84.81 204 ILE A C 1
ATOM 1682 O O . ILE A 1 204 ? -7.578 11.196 18.210 1.00 84.81 204 ILE A O 1
ATOM 1686 N N . ALA A 1 205 ? -6.480 9.483 19.169 1.00 85.50 205 ALA A N 1
ATOM 1687 C CA . ALA A 1 205 ? -7.667 8.716 19.536 1.00 85.50 205 ALA A CA 1
ATOM 1688 C C . ALA A 1 205 ? -8.564 9.488 20.517 1.00 85.50 205 ALA A C 1
ATOM 1690 O O . ALA A 1 205 ? -9.769 9.589 20.291 1.00 85.50 205 ALA A O 1
ATOM 1691 N N . CYS A 1 206 ? -7.985 10.101 21.556 1.00 87.44 206 CYS A N 1
ATOM 1692 C CA . CYS A 1 206 ? -8.716 10.958 22.491 1.00 87.44 206 CYS A CA 1
ATOM 1693 C C . CYS A 1 206 ? -9.399 12.121 21.766 1.00 87.44 206 CYS A C 1
ATOM 1695 O O . CYS A 1 206 ? -10.591 12.345 21.949 1.00 87.44 206 CYS A O 1
ATOM 1697 N N . THR A 1 207 ? -8.670 12.824 20.895 1.00 90.00 207 THR A N 1
ATOM 1698 C CA . THR A 1 207 ? -9.221 13.946 20.122 1.00 90.00 207 THR A CA 1
ATOM 1699 C C . THR A 1 207 ? -10.384 13.493 19.236 1.00 90.00 207 THR A C 1
ATOM 1701 O O . THR A 1 207 ? -11.421 14.155 19.203 1.00 90.00 207 THR A O 1
ATOM 1704 N N . PHE A 1 208 ? -10.242 12.354 18.554 1.00 91.88 208 PHE A N 1
ATOM 1705 C CA . PHE A 1 208 ? -11.302 11.788 17.724 1.00 91.88 208 PHE A CA 1
ATOM 1706 C C . PHE A 1 2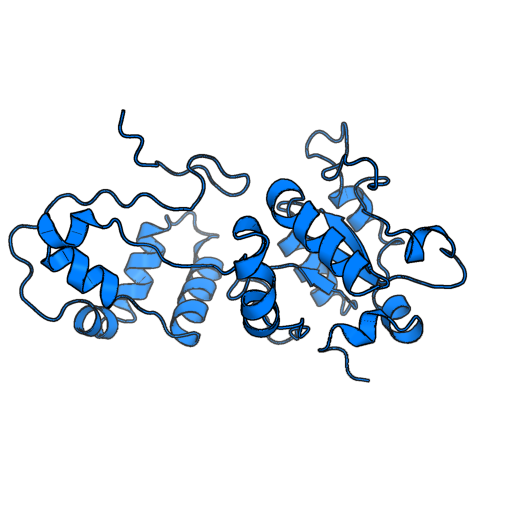08 ? -12.554 11.433 18.539 1.00 91.88 208 PHE A C 1
ATOM 1708 O O . PHE A 1 208 ? -13.660 11.792 18.132 1.00 91.88 208 PHE A O 1
ATOM 1715 N N . LEU A 1 209 ? -12.394 10.778 19.694 1.00 90.06 209 LEU A N 1
ATOM 1716 C CA . LEU A 1 209 ? -13.514 10.395 20.560 1.00 90.06 209 LEU A CA 1
ATOM 1717 C C . LEU A 1 209 ? -14.210 11.610 21.178 1.00 90.06 209 LEU A C 1
ATOM 1719 O O . LEU A 1 209 ? -15.431 11.626 21.252 1.00 90.06 209 LEU A O 1
ATOM 1723 N N . THR A 1 210 ? -13.469 12.657 21.553 1.00 89.62 210 THR A N 1
ATOM 1724 C CA . THR A 1 210 ? -14.066 13.922 22.011 1.00 89.62 210 THR A CA 1
ATOM 1725 C C . THR A 1 210 ? -14.872 14.602 20.902 1.00 89.62 210 THR A C 1
ATOM 1727 O O . THR A 1 210 ? -15.927 15.168 21.166 1.00 89.62 210 THR A O 1
ATOM 1730 N N . GLN A 1 211 ? -14.413 14.533 19.648 1.00 91.19 211 GLN A N 1
ATOM 1731 C CA . GLN A 1 211 ? -15.154 15.064 18.494 1.00 91.19 211 GLN A CA 1
ATOM 1732 C C . GLN A 1 211 ? -16.370 14.206 18.114 1.00 91.19 211 GLN A C 1
ATOM 1734 O O . GLN A 1 211 ? -17.286 14.698 17.457 1.00 91.19 211 GLN A O 1
ATOM 1739 N N . ASN A 1 212 ? -16.392 12.942 18.539 1.00 91.25 212 ASN A N 1
ATOM 1740 C CA . ASN A 1 212 ? -17.434 11.968 18.238 1.00 91.25 212 ASN A CA 1
ATOM 1741 C C . ASN A 1 212 ? -18.030 11.376 19.521 1.00 91.25 212 ASN A C 1
ATOM 1743 O O . ASN A 1 212 ? -18.237 10.171 19.606 1.00 91.25 212 ASN A O 1
ATOM 1747 N N . GLU A 1 213 ? -18.329 12.215 20.515 1.00 89.31 213 GLU A N 1
ATOM 1748 C CA . GLU A 1 213 ? -18.794 11.770 21.840 1.00 89.31 213 GLU A CA 1
ATOM 1749 C C . GLU A 1 213 ? -20.039 10.865 21.768 1.00 89.31 213 GLU A C 1
ATOM 1751 O O . GLU A 1 213 ? -20.179 9.930 22.553 1.00 89.31 213 GLU A O 1
ATOM 1756 N N . HIS A 1 214 ? -20.896 11.059 20.759 1.00 88.19 214 HIS A N 1
ATOM 1757 C CA . HIS A 1 214 ? -22.037 10.181 20.483 1.00 88.19 214 HIS A CA 1
ATOM 1758 C C . HIS A 1 214 ? -21.646 8.700 20.315 1.00 88.19 214 HIS A C 1
ATOM 1760 O O . HIS A 1 214 ? -22.395 7.832 20.754 1.00 88.19 214 HIS A O 1
ATOM 1766 N N . LEU A 1 215 ? -20.464 8.399 19.761 1.00 87.31 215 LEU A N 1
ATOM 1767 C CA . LEU A 1 215 ? -19.958 7.030 19.630 1.00 87.31 215 LEU A CA 1
ATOM 1768 C C . LEU A 1 215 ? -19.739 6.364 20.989 1.00 87.31 215 LEU A C 1
ATOM 1770 O O . LEU A 1 215 ? -19.973 5.169 21.132 1.00 87.31 215 LEU A O 1
ATOM 1774 N N . LEU A 1 216 ? -19.334 7.125 22.011 1.00 82.00 216 LEU A N 1
ATOM 1775 C CA . LEU A 1 216 ? -19.151 6.578 23.357 1.00 82.00 216 LEU A CA 1
ATOM 1776 C C . LEU A 1 216 ? -20.479 6.076 23.931 1.00 82.00 216 LEU A C 1
ATOM 1778 O O . LEU A 1 216 ? -20.500 5.040 24.589 1.00 82.00 216 LEU A O 1
ATOM 1782 N N . HIS A 1 217 ? -21.584 6.761 23.627 1.00 81.81 217 HIS A N 1
ATOM 1783 C CA . HIS A 1 217 ? -22.927 6.328 24.013 1.00 81.81 217 HIS A CA 1
ATOM 1784 C C . HIS A 1 217 ? -23.426 5.116 23.212 1.00 81.81 217 HIS A C 1
ATOM 1786 O O . HIS A 1 217 ? -24.217 4.330 23.728 1.00 81.81 217 HIS A O 1
ATOM 1792 N N . GLU A 1 218 ? -22.968 4.943 21.971 1.00 84.19 218 GLU A N 1
ATOM 1793 C CA . GLU A 1 218 ? -23.270 3.753 21.164 1.00 84.19 218 GLU A CA 1
ATOM 1794 C C . GLU A 1 218 ? -22.485 2.525 21.655 1.00 84.19 218 GLU A C 1
ATOM 1796 O O . GLU A 1 218 ? -23.031 1.424 21.742 1.00 84.19 218 GLU A O 1
ATOM 1801 N N . PHE A 1 219 ? -21.215 2.714 22.029 1.00 83.12 219 PHE A N 1
ATOM 1802 C CA . PHE A 1 219 ? -20.347 1.635 22.505 1.00 83.12 219 PHE A CA 1
ATOM 1803 C C . PHE A 1 219 ? -20.676 1.214 23.941 1.00 83.12 219 PHE A C 1
ATOM 1805 O O . PHE A 1 219 ? -20.606 0.028 24.270 1.00 83.12 219 PHE A O 1
ATOM 1812 N N . VAL A 1 220 ? -21.048 2.171 24.798 1.00 79.38 220 VAL A N 1
ATOM 1813 C CA . VAL A 1 220 ? -21.273 1.964 26.233 1.00 79.38 220 VAL A CA 1
ATOM 1814 C C . VAL A 1 220 ? -22.736 2.231 26.574 1.00 79.38 220 VAL A C 1
ATOM 1816 O O . VAL A 1 220 ? -23.171 3.371 26.704 1.00 79.38 220 VAL A O 1
ATOM 1819 N N . THR A 1 221 ? -23.509 1.160 26.763 1.00 67.75 221 THR A N 1
ATOM 1820 C CA . THR A 1 221 ? -24.958 1.242 27.028 1.00 67.75 221 THR A C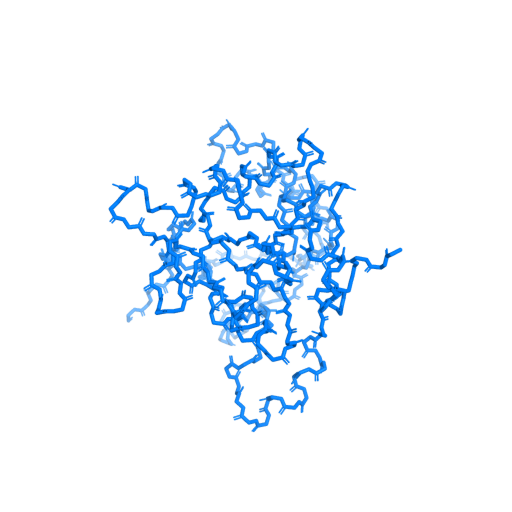A 1
ATOM 1821 C C . THR A 1 221 ? -25.325 1.122 28.515 1.00 67.75 221 THR A C 1
ATOM 1823 O O . THR A 1 221 ? -26.468 0.800 28.831 1.00 67.75 221 THR A O 1
ATOM 1826 N N . GLY A 1 222 ? -24.381 1.326 29.438 1.00 67.62 222 GLY A N 1
ATOM 1827 C CA . GLY A 1 222 ? -24.602 1.146 30.876 1.00 67.62 222 GLY A CA 1
ATOM 1828 C C . GLY A 1 222 ? -23.503 1.755 31.743 1.00 67.62 222 GLY A C 1
ATOM 1829 O O . GLY A 1 222 ? -22.494 2.235 31.229 1.00 67.62 222 GLY A O 1
ATOM 1830 N N . ASP A 1 223 ? -23.717 1.745 33.059 1.00 68.00 223 ASP A N 1
ATOM 1831 C CA . ASP A 1 223 ? -22.730 2.234 34.020 1.00 68.00 223 ASP A CA 1
ATOM 18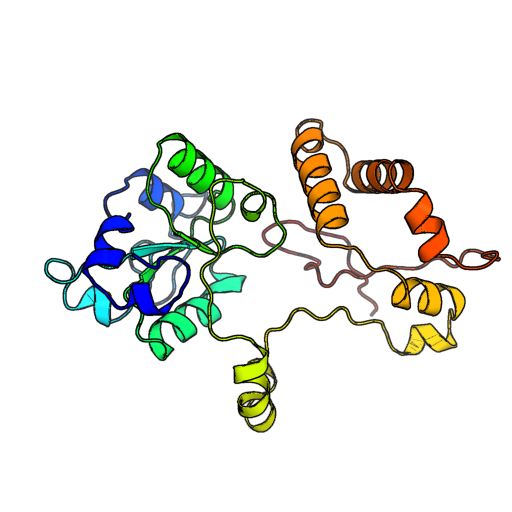32 C C . ASP A 1 223 ? -21.607 1.202 34.153 1.00 68.00 223 ASP A C 1
ATOM 1834 O O . ASP A 1 223 ? -21.840 0.048 34.519 1.00 68.00 223 ASP A O 1
ATOM 1838 N N . LEU A 1 224 ? -20.390 1.601 33.791 1.00 65.62 224 LEU A N 1
ATOM 1839 C CA . LEU A 1 224 ? -19.221 0.745 33.923 1.00 65.62 224 LEU A CA 1
ATOM 1840 C C . LEU A 1 224 ? -18.795 0.804 35.382 1.00 65.62 224 LEU A C 1
ATOM 1842 O O . LEU A 1 224 ? -18.347 1.855 35.839 1.00 65.62 224 LEU A O 1
ATOM 1846 N N . GLY A 1 225 ? -18.961 -0.310 36.095 1.00 66.44 225 GLY A N 1
ATOM 1847 C CA . GLY A 1 225 ? -18.529 -0.455 37.483 1.00 66.44 225 GLY A CA 1
ATOM 1848 C C . GLY A 1 225 ? -17.005 -0.363 37.639 1.00 66.44 225 GLY A C 1
ATOM 1849 O O . GLY A 1 225 ? -16.320 0.423 36.980 1.00 66.44 225 GLY A O 1
ATOM 1850 N N . ASP A 1 226 ? -16.432 -1.181 38.520 1.00 69.19 226 ASP A N 1
ATOM 1851 C CA . ASP A 1 226 ? -14.978 -1.207 38.690 1.00 69.19 226 ASP A CA 1
ATOM 1852 C C . ASP A 1 226 ? -14.287 -1.551 37.369 1.00 69.19 226 ASP A C 1
ATOM 1854 O O . ASP A 1 226 ? -14.521 -2.607 36.790 1.00 69.19 226 ASP A O 1
ATOM 1858 N N . LYS A 1 227 ? -13.432 -0.642 36.887 1.00 67.19 227 LYS A N 1
ATOM 1859 C CA . LYS A 1 227 ? -12.763 -0.750 35.585 1.00 67.19 227 LYS A CA 1
ATOM 1860 C C . LYS A 1 227 ? -11.626 -1.771 35.678 1.00 67.19 227 LYS A C 1
ATOM 1862 O O . LYS A 1 227 ? -10.568 -1.439 36.227 1.00 67.19 227 LYS A O 1
ATOM 1867 N N . PRO A 1 228 ? -11.783 -2.996 35.145 1.00 68.19 228 PRO A N 1
ATOM 1868 C CA . PRO A 1 228 ? -10.715 -3.974 35.194 1.00 68.19 228 PRO A CA 1
ATOM 1869 C C . PRO A 1 228 ? -9.589 -3.537 34.259 1.00 68.19 228 PRO A C 1
ATOM 1871 O O . PRO A 1 228 ? -9.813 -2.942 33.201 1.00 68.19 228 PRO A O 1
ATOM 1874 N N . LYS A 1 229 ? -8.347 -3.853 34.627 1.00 69.31 229 LYS A N 1
ATOM 1875 C CA . LYS A 1 229 ? -7.210 -3.604 33.744 1.00 69.31 229 LYS A CA 1
ATOM 1876 C C . LYS A 1 229 ? -7.261 -4.586 32.573 1.00 69.31 229 LYS A C 1
ATOM 1878 O O . LYS A 1 229 ? -6.936 -5.760 32.733 1.00 69.31 229 LYS A O 1
ATOM 1883 N N . LEU A 1 230 ? -7.642 -4.091 31.400 1.00 65.38 230 LEU A N 1
ATOM 1884 C CA . LEU A 1 230 ? -7.601 -4.846 30.154 1.00 65.38 230 LEU A CA 1
ATOM 1885 C C . LEU A 1 230 ? -6.246 -4.657 29.470 1.00 65.38 230 LEU A C 1
ATOM 1887 O O . LEU A 1 230 ? -5.783 -3.532 29.288 1.00 65.38 230 LEU A O 1
ATOM 1891 N N . TYR A 1 231 ? -5.634 -5.758 29.046 1.00 66.62 231 TYR A N 1
ATOM 1892 C CA . TYR A 1 231 ? -4.499 -5.711 28.134 1.00 66.62 231 TYR A CA 1
ATOM 1893 C C . TYR A 1 231 ? -4.991 -6.011 26.721 1.00 66.62 231 TYR A C 1
ATOM 1895 O O . TYR A 1 231 ? -5.376 -7.138 26.417 1.00 66.62 231 TYR A O 1
ATOM 1903 N N . ILE A 1 232 ? -4.983 -4.995 25.861 1.00 59.62 232 ILE A N 1
ATOM 1904 C CA . ILE A 1 232 ? -5.320 -5.152 24.447 1.00 59.62 232 ILE A CA 1
ATOM 1905 C C . ILE A 1 232 ? -4.053 -5.610 23.726 1.00 59.62 232 ILE A C 1
ATOM 1907 O O . ILE A 1 232 ? -3.130 -4.828 23.499 1.00 59.62 232 ILE A O 1
ATOM 1911 N N . GLY A 1 233 ? -3.991 -6.900 23.403 1.00 52.22 233 GLY A N 1
ATOM 1912 C CA . GLY A 1 233 ? -2.998 -7.425 22.474 1.00 52.22 233 GLY A CA 1
ATOM 1913 C C . GLY A 1 233 ? -3.430 -7.102 21.049 1.00 52.22 233 GLY A C 1
ATOM 1914 O O . GLY A 1 233 ? -4.464 -7.585 20.600 1.00 52.22 233 GLY A O 1
ATOM 1915 N N . GLY A 1 234 ? -2.665 -6.275 20.342 1.00 47.19 234 GLY A N 1
ATOM 1916 C CA . GLY A 1 234 ? -2.897 -6.056 18.918 1.00 47.19 234 GLY A CA 1
ATOM 1917 C C . GLY A 1 234 ? -2.501 -7.283 18.091 1.00 47.19 234 GLY A C 1
ATOM 1918 O O . GLY A 1 234 ? -1.505 -7.938 18.389 1.00 47.19 234 GLY A O 1
ATOM 1919 N N . ILE A 1 235 ? -3.233 -7.538 17.002 1.00 45.53 235 ILE A N 1
ATOM 1920 C CA . ILE A 1 235 ? -2.736 -8.333 15.857 1.00 45.53 235 ILE A CA 1
ATOM 1921 C C . ILE A 1 235 ? -1.674 -7.524 15.086 1.00 45.53 235 ILE A C 1
ATOM 1923 O O . ILE A 1 235 ? -0.935 -8.045 14.253 1.00 45.53 235 ILE A O 1
ATOM 1927 N N . PHE A 1 236 ? -1.542 -6.233 15.404 1.00 47.47 236 PHE A N 1
ATOM 1928 C CA . PHE A 1 236 ? -0.392 -5.450 15.005 1.00 47.47 236 PHE A CA 1
ATOM 1929 C C . PHE A 1 236 ? 0.868 -6.104 15.564 1.00 47.47 236 PHE A C 1
ATOM 1931 O O . PHE A 1 236 ? 0.972 -6.301 16.778 1.00 47.47 236 PHE A O 1
ATOM 1938 N N . PRO A 1 237 ? 1.823 -6.460 14.702 1.00 39.25 237 PRO A N 1
ATOM 1939 C CA . PRO A 1 237 ? 2.941 -7.271 15.123 1.00 39.25 237 PRO A CA 1
ATOM 1940 C C . PRO A 1 237 ? 3.695 -6.571 16.262 1.00 39.25 237 PRO A C 1
ATOM 1942 O O . PRO A 1 237 ? 4.124 -5.422 16.128 1.00 39.25 237 PRO A O 1
ATOM 1945 N N . VAL A 1 238 ? 3.879 -7.297 17.377 1.00 44.19 238 VAL A N 1
ATOM 1946 C CA . VAL A 1 238 ? 4.700 -6.894 18.542 1.00 44.19 238 VAL A CA 1
ATOM 1947 C C . VAL A 1 238 ? 6.050 -6.333 18.070 1.00 44.19 238 VAL A C 1
ATOM 1949 O O . VAL A 1 238 ? 6.584 -5.356 18.600 1.00 44.19 238 VAL A O 1
ATOM 1952 N N . SER A 1 239 ? 6.538 -6.894 16.963 1.00 44.25 239 SER A N 1
ATOM 1953 C CA . SER A 1 239 ? 7.562 -6.328 16.098 1.00 44.25 239 SER A CA 1
ATOM 1954 C C . SER A 1 239 ? 7.114 -6.298 14.632 1.00 44.25 239 SER A C 1
ATOM 1956 O O . SER A 1 239 ? 7.152 -7.328 13.962 1.00 44.25 239 SER A O 1
ATOM 1958 N N . GLY A 1 240 ? 6.738 -5.130 14.109 1.00 43.44 240 GLY A N 1
ATOM 1959 C CA . GLY A 1 240 ? 6.490 -4.910 12.683 1.00 43.44 240 GLY A CA 1
ATOM 1960 C C . GLY A 1 240 ? 7.512 -3.992 12.029 1.00 43.44 240 GLY A C 1
ATOM 1961 O O . GLY A 1 240 ? 8.105 -3.130 12.675 1.00 43.44 240 GLY A O 1
ATOM 1962 N N . ILE A 1 241 ? 7.651 -4.128 10.714 1.00 53.72 241 ILE A N 1
ATOM 1963 C CA . ILE A 1 241 ? 8.389 -3.203 9.835 1.00 53.72 241 ILE A CA 1
ATOM 1964 C C . ILE A 1 241 ? 7.886 -1.750 9.919 1.00 53.72 241 ILE A C 1
ATOM 1966 O O . ILE A 1 241 ? 8.663 -0.827 9.682 1.00 53.72 241 ILE A O 1
ATOM 1970 N N . TYR A 1 242 ? 6.618 -1.547 10.300 1.00 51.88 242 TYR A N 1
ATOM 1971 C CA . TYR A 1 242 ? 5.995 -0.228 10.452 1.00 51.88 242 TYR A CA 1
ATOM 1972 C C . TYR A 1 242 ? 6.074 0.339 11.870 1.00 51.88 242 TYR A C 1
ATOM 1974 O O . TYR A 1 242 ? 6.232 1.546 12.035 1.00 51.88 242 TYR A O 1
ATOM 1982 N N . LYS A 1 243 ? 5.961 -0.509 12.901 1.00 47.38 243 LYS A N 1
ATOM 1983 C CA . LYS A 1 243 ? 6.043 -0.101 14.309 1.00 47.38 243 LYS A CA 1
ATOM 1984 C C . LYS A 1 243 ? 6.298 -1.312 15.208 1.00 47.38 243 LYS A C 1
ATOM 1986 O O . LYS A 1 243 ? 5.831 -2.413 14.926 1.00 47.38 243 LYS A O 1
ATOM 1991 N N . ARG A 1 244 ? 7.018 -1.098 16.310 1.00 51.78 244 ARG A N 1
ATOM 1992 C CA . ARG A 1 244 ? 7.065 -2.033 17.444 1.00 51.78 244 ARG A CA 1
ATOM 1993 C C . ARG A 1 244 ? 6.060 -1.567 18.484 1.00 51.78 244 ARG A C 1
ATOM 1995 O O . ARG A 1 244 ? 6.084 -0.396 18.859 1.00 51.78 244 ARG A O 1
ATOM 2002 N N . MET A 1 245 ? 5.194 -2.462 18.934 1.00 49.16 245 MET A N 1
ATOM 2003 C CA . MET A 1 245 ? 4.214 -2.171 19.978 1.00 49.16 245 MET A CA 1
ATOM 2004 C C . MET A 1 245 ? 4.283 -3.245 21.053 1.00 49.16 245 MET A C 1
ATOM 2006 O O . MET A 1 245 ? 4.593 -4.400 20.772 1.00 49.16 245 MET A O 1
ATOM 2010 N N . SER A 1 246 ? 4.024 -2.858 22.298 1.00 44.78 246 SER A N 1
ATOM 2011 C CA . SER A 1 246 ? 3.980 -3.797 23.414 1.00 44.78 246 SER A CA 1
ATOM 2012 C C . SER A 1 246 ? 2.827 -4.779 23.203 1.00 44.78 246 SER A C 1
ATOM 2014 O O . SER A 1 246 ? 1.665 -4.387 23.230 1.00 44.78 246 SER A O 1
ATOM 2016 N N . GLY A 1 247 ? 3.152 -6.048 22.962 1.00 42.28 247 GLY A N 1
ATOM 2017 C CA . GLY A 1 247 ? 2.186 -7.141 22.912 1.00 42.28 247 GLY A CA 1
ATOM 2018 C C . GLY A 1 247 ? 2.032 -7.824 24.265 1.00 42.28 247 GLY A C 1
ATOM 2019 O O . GLY A 1 247 ? 2.905 -7.733 25.129 1.00 42.28 247 GLY A O 1
ATOM 2020 N N . VAL A 1 248 ? 0.935 -8.556 24.433 1.00 43.91 248 VAL A N 1
ATOM 2021 C CA . VAL A 1 248 ? 0.718 -9.407 25.606 1.00 43.91 248 VAL A CA 1
ATOM 2022 C C . VAL A 1 248 ? 1.405 -10.750 25.362 1.00 43.91 248 VAL A C 1
ATOM 2024 O O . VAL A 1 248 ? 0.814 -11.662 24.792 1.00 43.91 248 VAL A O 1
ATOM 2027 N N . LEU A 1 249 ? 2.671 -10.872 25.768 1.00 35.00 249 LEU A N 1
ATOM 2028 C CA . LEU A 1 249 ? 3.328 -12.174 25.900 1.00 35.00 249 LEU A CA 1
ATOM 2029 C C . LEU A 1 249 ? 2.954 -12.736 27.273 1.00 35.00 249 LEU A C 1
ATOM 2031 O O . LEU A 1 249 ? 3.464 -12.278 28.293 1.00 35.00 249 LEU A O 1
ATOM 2035 N N . THR A 1 250 ? 2.031 -13.693 27.301 1.00 33.34 250 THR A N 1
ATOM 2036 C CA . THR A 1 250 ? 1.821 -14.531 28.488 1.00 33.34 250 THR A CA 1
ATOM 2037 C C . THR A 1 250 ? 2.628 -15.809 28.292 1.00 33.34 250 THR A C 1
ATOM 2039 O O . THR A 1 250 ? 2.447 -16.507 27.296 1.00 33.34 250 THR A O 1
ATOM 2042 N N . GLY A 1 251 ? 3.594 -16.027 29.186 1.00 30.62 251 GLY A N 1
ATOM 2043 C CA . GLY A 1 251 ? 4.265 -17.314 29.377 1.00 30.62 251 GLY A CA 1
ATOM 2044 C C . GLY A 1 251 ? 3.514 -18.170 30.383 1.00 30.62 251 GLY A C 1
ATOM 2045 O O . GLY A 1 251 ? 2.740 -17.585 31.177 1.00 30.62 251 GLY A O 1
#

Sequence (251 aa):
MVLDHWRSFRSPNVTVLMNRLHDKLLHEYTRTPDKTGFLCNASLCVNGIYEPPICRKHKRKMPCATLIADYPESTYNMLTTEIESLRLRVNVAWVGKRLEEYVTSALARNESIIFHNWKPNTLTTLSNVVHIAFPQCEDRALQDFQDNPENAKCEFEVVWSKLKDSVPDVYDIAQKISFKQEQYEQMLDLYKRESTRDRDYSDIACTFLTQNEHLLHEFVTGDLGDKPKLYIGGIFPVSGIYKRMSGVLTG

Secondary structure (DSSP, 8-state):
---SBGGGGG-HHHHGGG--TT-HHHHHHTB-TTSSSBS--STTEETTEE--HHHHTTTTTS--EEEEES-HHHHHHHHHHHHHHTT--EEEEE-GGGHHHHHHHHHHTT---EE---SSSTTTTSTT----BPPPHHHHHHHHHHH-GGG---------TTHHHH-HHHHHHHHH----HHHHHHHHHHHHHHGGGT--HHHHHHHHHHHTHHHHHHH--S---S--------SS-TB-SS-B-------